Protein AF-A0A8T6MGB1-F1 (afdb_monomer)

pLDDT: mean 93.12, std 9.55, range [45.84, 98.88]

Secondary structure (DSSP, 8-state):
--GGG--TTTS-TTT-SEEEEEEE-----SS-S-GGGHHHHHHHHGGGS-SSBTTTTB-GGGG-EEEPPPEE-TT--S-HHHHHHHHHHHHHHHHTT-SEEEEE-SSGGGHHHHHHHHTTT-SS-EEEEE-SB----S-BTTBTTSGGGHHHHHTTTS-EEEEEE-B--HHHHHHTTSSGGGGEEEEEHHHHHH-HHHHHHHHTTS-SEEEEEEEGGGB-TTT---SSS--SS-B-HHHHHHHHHHHHHHSEEEEEEEE-----SSSSTTHHHHHHHHHHHHHHHHHHT-

Nearest PDB structures (foldseek):
  8ryi-assembly1_D  TM=8.813E-01  e=2.428E-18  Aminobacter niigataensis
  9fek-assembly1_D  TM=8.372E-01  e=5.703E-18  Candidatus Nitrospira inopinata
  1gq6-assembly1_C-2  TM=8.369E-01  e=9.274E-17  Streptomyces clavuligerus
  4dz4-assembly1_F  TM=8.127E-01  e=2.441E-16  Burkholderia thailandensis E264
  8d27-assembly1_B  TM=7.349E-01  e=1.743E-14  Fusobacterium nucleatum subsp. nucleatum ATCC 25586

Radius of gyration: 17.52 Å; Cα contacts (8 Å, |Δi|>4): 602; chains: 1; bounding box: 52×42×42 Å

Structure (mmCIF, N/CA/C/O backbone):
data_AF-A0A8T6MGB1-F1
#
_entry.id   AF-A0A8T6MGB1-F1
#
loop_
_atom_site.group_PDB
_atom_site.id
_atom_site.type_symbol
_atom_site.label_atom_id
_atom_site.label_alt_id
_atom_site.label_comp_id
_atom_site.label_asym_id
_atom_site.label_entity_id
_atom_site.label_seq_id
_atom_site.pdbx_PDB_ins_code
_atom_site.Cartn_x
_atom_site.Cartn_y
_atom_site.Cartn_z
_atom_site.occupancy
_atom_site.B_iso_or_equiv
_atom_site.auth_seq_id
_atom_site.auth_comp_id
_atom_site.auth_asym_id
_atom_site.auth_atom_id
_atom_site.pdbx_PDB_model_num
ATOM 1 N N . MET A 1 1 ? -18.064 8.334 -9.987 1.00 89.06 1 MET A N 1
ATOM 2 C CA . MET A 1 1 ? -18.058 6.878 -9.744 1.00 89.06 1 MET A CA 1
ATOM 3 C C . MET A 1 1 ? -17.989 6.666 -8.244 1.00 89.06 1 MET A C 1
ATOM 5 O O . MET A 1 1 ? -17.260 7.407 -7.602 1.00 89.06 1 MET A O 1
ATOM 9 N N . GLN A 1 2 ? -18.757 5.727 -7.697 1.00 96.88 2 GLN A N 1
ATOM 10 C CA . GLN A 1 2 ? -18.784 5.419 -6.264 1.00 96.88 2 GLN A CA 1
ATOM 11 C C . GLN A 1 2 ? -18.399 3.956 -6.069 1.00 96.88 2 GLN A C 1
ATOM 13 O O . GLN A 1 2 ? -19.068 3.102 -6.633 1.00 96.88 2 GLN A O 1
ATOM 18 N N . PHE A 1 3 ? -17.342 3.665 -5.311 1.00 98.06 3 PHE A N 1
ATOM 19 C CA . PHE A 1 3 ? -16.929 2.300 -4.970 1.00 98.06 3 PHE A CA 1
ATOM 20 C C . PHE A 1 3 ? -18.119 1.511 -4.390 1.00 98.06 3 PHE A C 1
ATOM 22 O O . PHE A 1 3 ? -18.865 2.061 -3.574 1.00 98.06 3 PHE A O 1
ATOM 29 N N . LEU A 1 4 ? -18.313 0.270 -4.858 1.00 97.75 4 LEU A N 1
ATOM 30 C CA . LEU A 1 4 ? -19.468 -0.618 -4.610 1.00 97.75 4 LEU A CA 1
ATOM 31 C C . LEU A 1 4 ? -20.835 -0.113 -5.120 1.00 97.75 4 LEU A C 1
ATOM 33 O O . LEU A 1 4 ? -21.865 -0.690 -4.782 1.00 97.75 4 LEU A O 1
ATOM 37 N N . ASN A 1 5 ? -20.868 0.971 -5.906 1.00 96.75 5 ASN A N 1
ATOM 38 C CA . ASN A 1 5 ? -22.100 1.608 -6.392 1.00 96.75 5 ASN A CA 1
ATOM 39 C C . ASN A 1 5 ? -23.145 1.853 -5.277 1.00 96.75 5 ASN A C 1
ATOM 41 O O . ASN A 1 5 ? -24.345 1.673 -5.471 1.00 96.75 5 ASN A O 1
ATOM 45 N N . LEU A 1 6 ? -22.667 2.229 -4.086 1.00 96.69 6 LEU A N 1
ATOM 46 C CA . LEU A 1 6 ? -23.498 2.356 -2.890 1.00 96.69 6 LEU A CA 1
ATOM 47 C C . LEU A 1 6 ? -24.564 3.448 -3.021 1.00 96.69 6 LEU A C 1
ATOM 49 O O . LEU A 1 6 ? -24.350 4.498 -3.636 1.00 96.69 6 LEU A O 1
ATOM 53 N N . LEU A 1 7 ? -25.685 3.228 -2.334 1.00 96.50 7 LEU A N 1
ATOM 54 C CA . LEU A 1 7 ? -26.699 4.251 -2.110 1.00 96.50 7 LEU A CA 1
ATOM 55 C C . LEU A 1 7 ? -26.126 5.427 -1.307 1.00 96.50 7 LEU A C 1
ATOM 57 O O . LEU A 1 7 ? -25.239 5.269 -0.466 1.00 96.50 7 LEU A O 1
ATOM 61 N N . LYS A 1 8 ? -26.702 6.619 -1.517 1.00 95.00 8 LYS A N 1
ATOM 62 C CA . LYS A 1 8 ? -26.249 7.872 -0.885 1.00 95.00 8 LYS A CA 1
ATOM 63 C C . LYS A 1 8 ? -26.180 7.811 0.639 1.00 95.00 8 LYS A C 1
ATOM 65 O O . LYS A 1 8 ? -25.378 8.533 1.222 1.00 95.00 8 LYS A O 1
ATOM 70 N N . GLU A 1 9 ? -27.010 7.000 1.286 1.00 95.75 9 GLU 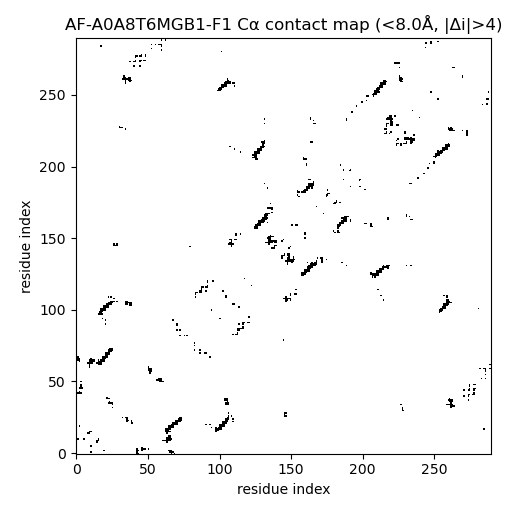A N 1
ATOM 71 C CA . GLU A 1 9 ? -27.000 6.857 2.744 1.00 95.75 9 GLU A CA 1
ATOM 72 C C . GLU A 1 9 ? -25.703 6.223 3.276 1.00 95.75 9 GLU A C 1
ATOM 74 O O . GLU A 1 9 ? -25.231 6.633 4.335 1.00 95.75 9 GLU A O 1
ATOM 79 N N . TYR A 1 10 ? -25.080 5.330 2.494 1.00 97.00 10 TYR A N 1
ATOM 80 C CA . TYR A 1 10 ? -23.811 4.655 2.799 1.00 97.00 10 TYR A CA 1
ATOM 81 C C . TYR A 1 10 ? -22.602 5.293 2.101 1.00 97.00 10 TYR A C 1
ATOM 83 O O . TYR A 1 10 ? -21.467 4.876 2.313 1.00 97.00 10 TYR A O 1
ATOM 91 N N . SER A 1 11 ? -22.824 6.301 1.257 1.00 97.00 11 SER A N 1
ATOM 92 C CA . SER A 1 11 ? -21.766 6.989 0.512 1.00 97.00 11 SER A CA 1
ATOM 93 C C . SER A 1 11 ? -21.771 8.502 0.720 1.00 97.00 11 SER A C 1
ATOM 95 O O . SER A 1 11 ? -21.262 9.253 -0.113 1.00 97.00 11 SER A O 1
ATOM 97 N N . ASN A 1 12 ? -22.404 8.988 1.788 1.00 96.00 12 ASN A N 1
ATOM 98 C CA . ASN A 1 12 ? -22.389 10.403 2.133 1.00 96.00 12 ASN A CA 1
ATOM 99 C C . ASN A 1 12 ? -21.057 10.758 2.807 1.00 96.00 12 ASN A C 1
ATOM 101 O O . ASN A 1 12 ? -20.618 10.050 3.713 1.00 96.00 12 ASN A O 1
ATOM 105 N N . LYS A 1 13 ? -20.441 11.870 2.391 1.00 95.81 13 LYS A N 1
ATOM 106 C CA . LYS A 1 13 ? -19.135 12.316 2.891 1.00 95.81 13 LYS A CA 1
ATOM 107 C C . LYS A 1 13 ? -19.095 12.436 4.418 1.00 95.81 13 LYS A C 1
ATOM 109 O O . LYS A 1 13 ? -18.167 11.931 5.031 1.00 95.81 13 LYS A O 1
ATOM 114 N N . ASP A 1 14 ? -20.117 13.046 5.010 1.00 94.31 14 ASP A N 1
ATOM 115 C CA . ASP A 1 14 ? -20.148 13.387 6.436 1.00 94.31 14 ASP A CA 1
ATOM 116 C C . ASP A 1 14 ? -20.487 12.179 7.322 1.00 94.31 14 ASP A C 1
ATOM 118 O O . ASP A 1 14 ? -20.226 12.190 8.522 1.00 94.31 14 ASP A O 1
ATOM 122 N N . LYS A 1 15 ? -21.062 11.122 6.733 1.00 94.69 15 LYS A N 1
ATOM 123 C CA . LYS A 1 15 ? -21.401 9.868 7.426 1.00 94.69 15 LYS A CA 1
ATOM 124 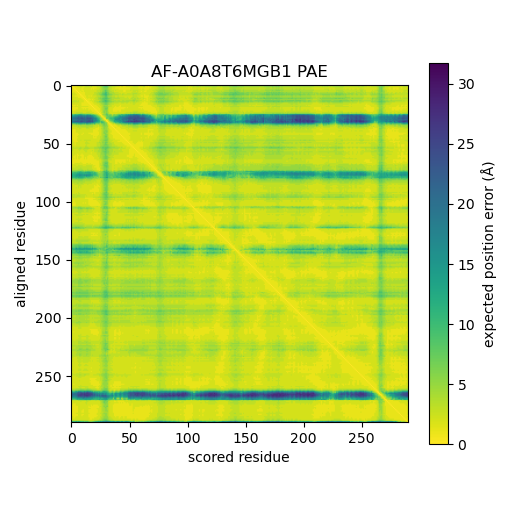C C . LYS A 1 15 ? -20.381 8.749 7.204 1.00 94.69 15 LYS A C 1
ATOM 126 O O . LYS A 1 15 ? -20.455 7.726 7.877 1.00 94.69 15 LYS A O 1
ATOM 131 N N . SER A 1 16 ? -19.457 8.915 6.260 1.00 97.88 16 SER A N 1
ATOM 132 C CA . SER A 1 16 ? -18.516 7.864 5.873 1.00 97.88 16 SER A CA 1
ATOM 133 C C . SER A 1 16 ? -17.260 7.894 6.733 1.00 97.88 16 SER A C 1
ATOM 135 O O . SER A 1 16 ? -16.582 8.912 6.828 1.00 97.88 16 SER A O 1
ATOM 137 N N . SER A 1 17 ? -16.903 6.751 7.316 1.00 98.06 17 SER A N 1
ATOM 138 C CA . SER A 1 17 ? -15.620 6.591 8.012 1.00 98.06 17 SER A CA 1
ATOM 139 C C . SER A 1 17 ? -14.464 6.342 7.041 1.00 98.06 17 SER A C 1
ATOM 141 O O . SER A 1 17 ? -13.309 6.612 7.378 1.00 98.06 17 SER A O 1
ATOM 143 N N . ILE A 1 18 ? -14.768 5.825 5.848 1.00 98.56 18 ILE A N 1
ATOM 144 C CA . ILE A 1 18 ? -13.798 5.431 4.826 1.00 98.56 18 ILE A CA 1
ATOM 145 C C . ILE A 1 18 ? -13.869 6.402 3.653 1.00 98.56 18 ILE A C 1
ATOM 147 O O . ILE A 1 18 ? -14.962 6.792 3.229 1.00 98.56 18 ILE A O 1
ATOM 151 N N . CYS A 1 19 ? -12.714 6.733 3.076 1.00 98.44 19 CYS A N 1
ATOM 152 C CA . CYS A 1 19 ? -12.678 7.338 1.751 1.00 98.44 19 CYS A CA 1
ATOM 153 C C . CYS A 1 19 ? -11.813 6.553 0.772 1.00 98.44 19 CYS A C 1
ATOM 155 O O . CYS A 1 19 ? -10.763 6.029 1.133 1.00 98.44 19 CYS A O 1
ATOM 157 N N . ILE A 1 20 ? -12.271 6.508 -0.479 1.00 98.75 20 ILE A N 1
ATOM 158 C CA . ILE A 1 20 ? -11.494 6.051 -1.630 1.00 98.75 20 ILE A CA 1
ATOM 159 C C . ILE A 1 20 ? -11.093 7.285 -2.432 1.00 98.75 20 ILE A C 1
ATOM 161 O O . ILE A 1 20 ? -11.956 8.061 -2.861 1.00 98.75 20 ILE A O 1
ATOM 165 N N . LEU A 1 21 ? -9.792 7.475 -2.629 1.00 98.56 21 LEU A N 1
ATOM 166 C CA . LEU A 1 21 ? -9.237 8.623 -3.338 1.00 98.56 21 LEU A CA 1
ATOM 167 C C . LEU A 1 21 ? -8.424 8.168 -4.557 1.00 98.56 21 LEU A C 1
ATOM 169 O O . LEU A 1 21 ? -7.306 7.683 -4.393 1.00 98.56 21 LEU A O 1
ATOM 173 N N . PRO A 1 22 ? -8.949 8.336 -5.781 1.00 98.12 22 PRO A N 1
ATOM 174 C CA . PRO A 1 22 ? -8.173 8.110 -6.995 1.00 98.12 22 PRO A CA 1
ATOM 175 C C . PRO A 1 22 ? -7.133 9.217 -7.179 1.00 98.12 22 PRO A C 1
ATOM 177 O O . PRO A 1 22 ? -7.486 10.401 -7.185 1.00 98.12 22 PRO A O 1
ATOM 180 N N . LEU A 1 23 ? -5.873 8.839 -7.374 1.00 96.25 23 LEU A N 1
ATOM 181 C CA . LEU A 1 23 ? -4.766 9.747 -7.657 1.00 96.25 23 LEU A CA 1
ATOM 182 C C . LEU A 1 23 ? -4.146 9.393 -9.009 1.00 96.25 23 LEU A C 1
ATOM 184 O O . LEU A 1 23 ? -3.532 8.340 -9.177 1.00 96.25 23 LEU A O 1
ATOM 188 N N . LEU A 1 24 ? -4.316 10.296 -9.975 1.00 93.31 24 LEU A N 1
ATOM 189 C CA . LEU A 1 24 ? -3.814 10.131 -11.333 1.00 93.31 24 LEU A CA 1
ATOM 190 C C . LEU A 1 24 ? -2.543 10.949 -11.514 1.00 93.31 24 LEU A C 1
ATOM 192 O O . LEU A 1 24 ? -2.578 12.181 -11.491 1.00 93.31 24 LEU A O 1
ATOM 196 N N . TYR A 1 25 ? -1.440 10.259 -11.746 1.00 88.06 25 TYR A N 1
ATOM 197 C CA . TYR A 1 25 ? -0.143 10.844 -12.033 1.00 88.06 25 TYR A CA 1
ATOM 198 C C . TYR A 1 25 ? 0.542 10.013 -13.116 1.00 88.06 25 TYR A C 1
ATOM 200 O O . TYR A 1 25 ? 0.348 8.803 -13.193 1.00 88.06 25 TYR A O 1
ATOM 208 N N . ASN A 1 26 ? 1.285 10.679 -13.992 1.00 76.81 26 ASN A N 1
ATOM 209 C CA . ASN A 1 26 ? 2.078 10.006 -15.009 1.00 76.81 26 ASN A CA 1
ATOM 210 C C . ASN A 1 26 ? 3.539 10.309 -14.698 1.00 76.81 26 ASN A C 1
ATOM 212 O O . ASN A 1 26 ? 4.085 11.296 -15.196 1.00 76.81 26 ASN A O 1
ATOM 216 N N . GLY A 1 27 ? 4.133 9.523 -13.801 1.00 66.38 27 GLY A N 1
ATOM 217 C CA . GLY A 1 27 ? 5.551 9.621 -13.505 1.00 66.38 27 GLY A CA 1
ATOM 218 C C . GLY A 1 27 ? 6.407 9.253 -14.713 1.00 66.38 27 GLY A C 1
ATOM 219 O O . GLY A 1 27 ? 5.923 8.784 -15.746 1.00 66.38 27 GLY A O 1
ATOM 220 N N . LYS A 1 28 ? 7.719 9.456 -14.584 1.00 62.25 28 LYS A N 1
ATOM 221 C CA . LYS A 1 28 ? 8.695 9.000 -15.581 1.00 62.25 28 LYS A CA 1
ATOM 222 C C . LYS A 1 28 ? 8.902 7.490 -15.438 1.00 62.25 28 LYS A C 1
ATOM 224 O O . LYS A 1 28 ? 9.915 7.043 -14.915 1.00 62.25 28 LYS A O 1
ATOM 229 N N . VAL A 1 29 ? 7.911 6.702 -15.836 1.00 57.91 29 VAL A N 1
ATOM 230 C CA . VAL A 1 29 ? 8.010 5.239 -15.881 1.00 57.91 29 VAL A CA 1
ATOM 231 C C . VAL A 1 29 ? 8.909 4.815 -17.045 1.00 57.91 29 VAL A C 1
ATOM 233 O O . VAL A 1 29 ? 8.779 5.313 -18.161 1.00 57.91 29 VAL A O 1
ATOM 236 N N . THR A 1 30 ? 9.853 3.910 -16.776 1.00 48.94 30 THR A N 1
ATOM 237 C CA . THR A 1 30 ? 10.824 3.440 -17.782 1.00 48.94 30 THR A CA 1
ATOM 238 C C . THR A 1 30 ? 10.204 2.440 -18.765 1.00 48.94 30 THR A C 1
ATOM 240 O O . THR A 1 30 ? 10.622 2.369 -19.920 1.00 48.94 30 THR A O 1
ATOM 243 N N . VAL A 1 31 ? 9.184 1.683 -18.336 1.00 45.84 31 VAL A N 1
ATOM 244 C CA . VAL A 1 31 ? 8.507 0.664 -19.149 1.00 45.84 31 VAL A CA 1
ATOM 245 C C . VAL A 1 31 ? 6.993 0.800 -19.008 1.00 45.84 31 VAL A C 1
ATOM 247 O O . VAL A 1 31 ? 6.443 0.578 -17.940 1.00 45.84 31 VAL A O 1
ATOM 250 N N . GLY A 1 32 ? 6.311 1.091 -20.117 1.00 54.00 32 GLY A N 1
ATOM 251 C CA . GLY A 1 32 ? 4.848 1.105 -20.200 1.00 54.00 32 GLY A CA 1
ATOM 252 C C . GLY A 1 32 ? 4.186 2.403 -19.729 1.00 54.00 32 GLY A C 1
ATOM 253 O O . GLY A 1 32 ? 4.619 3.041 -18.786 1.00 54.00 32 GLY A O 1
ATOM 254 N N . GLU A 1 33 ? 3.089 2.773 -20.390 1.00 63.53 33 GLU A N 1
ATOM 255 C CA . GLU A 1 33 ? 2.162 3.817 -19.943 1.00 63.53 33 GLU A CA 1
ATOM 256 C C . GLU A 1 33 ? 0.842 3.157 -19.524 1.00 63.53 33 GLU A C 1
ATOM 258 O O . GLU A 1 33 ? 0.417 2.179 -20.147 1.00 63.53 33 GLU A O 1
ATOM 263 N N . GLY A 1 34 ? 0.149 3.708 -18.521 1.00 78.94 34 GLY A N 1
ATOM 264 C CA . GLY A 1 34 ? -1.234 3.302 -18.233 1.00 78.94 34 GLY A CA 1
ATOM 265 C C . GLY A 1 34 ? -1.614 3.099 -16.772 1.00 78.94 34 GLY A C 1
ATOM 266 O O . GLY A 1 34 ? -2.808 2.954 -16.522 1.00 78.94 34 GLY A O 1
ATOM 267 N N . ALA A 1 35 ? -0.677 3.158 -15.818 1.00 82.88 35 ALA A N 1
ATOM 268 C CA . ALA A 1 35 ? -0.984 2.993 -14.390 1.00 82.88 35 ALA A CA 1
ATOM 269 C C . ALA A 1 35 ? -2.066 3.977 -13.896 1.00 82.88 35 ALA A C 1
ATOM 271 O O . ALA A 1 35 ? -2.962 3.618 -13.138 1.00 82.88 35 ALA A O 1
ATOM 272 N N . TYR A 1 36 ? -2.101 5.193 -14.450 1.00 86.00 36 TYR A N 1
ATOM 273 C CA . TYR A 1 36 ? -3.154 6.176 -14.169 1.00 86.00 36 TYR A CA 1
ATOM 274 C C . TYR A 1 36 ? -4.577 5.749 -14.571 1.00 86.00 36 TYR A C 1
ATOM 276 O O . TYR A 1 36 ? -5.553 6.397 -14.193 1.00 86.00 36 TYR A O 1
ATOM 284 N N . LYS A 1 37 ? -4.741 4.691 -15.367 1.00 90.44 37 LYS A N 1
ATOM 285 C CA . LYS A 1 37 ? -6.057 4.125 -15.703 1.00 90.44 37 LYS A CA 1
ATOM 286 C C . LYS A 1 37 ? -6.544 3.155 -14.626 1.00 90.44 37 LYS A C 1
ATOM 288 O O . LYS A 1 37 ? -7.753 2.959 -14.501 1.00 90.44 37 LYS A O 1
ATOM 293 N N . GLY A 1 38 ? -5.630 2.590 -13.835 1.00 92.88 38 GLY A N 1
ATOM 294 C CA . GLY A 1 38 ? -5.912 1.597 -12.803 1.00 92.88 38 GLY A CA 1
ATOM 295 C C . GLY A 1 38 ? -6.991 2.020 -11.802 1.00 92.88 38 GLY A C 1
ATOM 296 O O . GLY A 1 38 ? -7.971 1.284 -11.651 1.00 92.88 38 GLY A O 1
ATOM 297 N N . PRO A 1 39 ? -6.912 3.220 -11.188 1.00 95.44 39 PRO A N 1
ATOM 298 C CA . PRO A 1 39 ? -7.890 3.665 -10.193 1.00 95.44 39 PRO A CA 1
ATOM 299 C C . PRO A 1 39 ? -9.340 3.616 -10.682 1.00 95.44 39 PRO A C 1
ATOM 301 O O . PRO A 1 39 ? -10.241 3.173 -9.964 1.00 95.44 39 PRO A O 1
ATOM 304 N N . LYS A 1 40 ? -9.571 4.032 -11.932 1.00 94.38 40 LYS A N 1
ATOM 305 C CA . LYS A 1 40 ? -10.900 4.011 -12.544 1.00 94.38 40 LYS A CA 1
ATOM 306 C C . LYS A 1 40 ? -11.408 2.579 -12.702 1.00 94.38 40 LYS A C 1
ATOM 308 O O . LYS A 1 40 ? -12.545 2.299 -12.327 1.00 94.38 40 LYS A O 1
ATOM 313 N N . GLU A 1 41 ? -10.588 1.679 -13.233 1.00 94.19 41 GLU A N 1
ATOM 314 C CA . GLU A 1 41 ? -11.008 0.300 -13.500 1.00 94.19 41 GLU A CA 1
ATOM 315 C C . GLU A 1 41 ? -11.240 -0.501 -12.211 1.00 94.19 41 GLU A C 1
ATOM 317 O O . GLU A 1 41 ? -12.202 -1.270 -12.140 1.00 94.19 41 GLU A O 1
ATOM 322 N N . ILE A 1 42 ? -10.451 -0.259 -11.158 1.00 96.94 42 ILE A N 1
ATOM 323 C CA . ILE A 1 42 ? -10.677 -0.836 -9.822 1.00 96.94 42 ILE A CA 1
ATOM 324 C C . ILE A 1 42 ? -12.038 -0.388 -9.274 1.00 96.94 42 ILE A C 1
ATOM 326 O O . ILE A 1 42 ? -12.853 -1.217 -8.869 1.00 96.94 42 ILE A O 1
ATOM 330 N N . ILE A 1 43 ? -12.338 0.916 -9.309 1.00 97.62 43 ILE A N 1
ATOM 331 C CA . ILE A 1 43 ? -13.631 1.419 -8.822 1.00 97.62 43 ILE A CA 1
ATOM 332 C C . ILE A 1 43 ? -14.779 0.874 -9.666 1.00 97.62 43 ILE A C 1
ATOM 334 O O . ILE A 1 43 ? -15.797 0.486 -9.105 1.00 97.62 43 ILE A O 1
ATOM 338 N N . LYS A 1 44 ? -14.645 0.822 -10.991 1.00 95.75 44 LYS A N 1
ATOM 339 C CA . LYS A 1 44 ? -15.692 0.274 -11.861 1.00 95.75 44 LYS A CA 1
ATOM 340 C C . LYS A 1 44 ? -15.965 -1.199 -11.549 1.00 95.75 44 LYS A C 1
ATOM 342 O O . LYS A 1 44 ? -17.118 -1.586 -11.422 1.00 95.75 44 LYS A O 1
ATOM 347 N N . SER A 1 45 ? -14.915 -1.997 -11.371 1.00 95.69 45 SER A N 1
ATOM 348 C CA . SER A 1 45 ? -15.040 -3.435 -11.089 1.00 95.69 45 SER A CA 1
ATOM 349 C C . SER A 1 45 ? -15.619 -3.717 -9.708 1.00 95.69 45 SER A C 1
ATOM 351 O O . SER A 1 45 ? -16.215 -4.767 -9.496 1.00 95.69 45 SER A O 1
ATOM 353 N N . SER A 1 46 ? -15.500 -2.765 -8.775 1.00 97.75 46 SER A N 1
ATOM 354 C CA . SER A 1 46 ? -16.129 -2.885 -7.460 1.00 97.75 46 SER A CA 1
ATOM 355 C C . SER A 1 46 ? -17.658 -2.972 -7.515 1.00 97.75 46 SER A C 1
ATOM 357 O O . SER A 1 46 ? -18.261 -3.374 -6.531 1.00 97.75 46 SER A O 1
ATOM 359 N N . TYR A 1 47 ? -18.301 -2.610 -8.630 1.00 96.88 47 TYR A N 1
ATOM 360 C CA . TYR A 1 47 ? -19.769 -2.607 -8.734 1.00 96.88 47 TYR A CA 1
ATOM 361 C C . TYR A 1 47 ? -20.342 -4.023 -8.755 1.00 96.88 47 TYR A C 1
ATOM 363 O O . TYR A 1 47 ? -21.493 -4.215 -8.388 1.00 96.88 47 TYR A O 1
ATOM 371 N N . GLU A 1 48 ? -19.513 -4.994 -9.132 1.00 95.69 48 GLU A N 1
ATOM 372 C CA . GLU A 1 48 ? -19.867 -6.408 -9.225 1.00 95.69 48 GLU A CA 1
ATOM 373 C C . GLU A 1 48 ? -19.580 -7.172 -7.919 1.00 95.69 48 GLU A C 1
ATOM 375 O O . GLU A 1 48 ? -19.720 -8.391 -7.864 1.00 95.69 48 GLU A O 1
ATOM 380 N N . LEU A 1 49 ? -19.101 -6.490 -6.871 1.00 97.31 49 LEU A N 1
ATOM 381 C CA . LEU A 1 49 ? -18.778 -7.132 -5.600 1.00 97.31 49 LEU A CA 1
ATOM 382 C C . LEU A 1 49 ? -20.015 -7.289 -4.722 1.00 97.31 49 LEU A C 1
ATOM 384 O O . LEU A 1 49 ? -20.744 -6.333 -4.470 1.00 97.31 49 LEU A O 1
ATOM 388 N N . GLU A 1 50 ? -20.132 -8.468 -4.120 1.00 97.69 50 GLU A N 1
ATOM 389 C CA . GLU A 1 50 ? -21.034 -8.684 -2.994 1.00 97.69 50 GLU A CA 1
ATOM 390 C C . GLU A 1 50 ? -20.642 -7.827 -1.786 1.00 97.69 50 GLU A C 1
ATOM 392 O O . GLU A 1 50 ? -19.462 -7.713 -1.422 1.00 97.69 50 GLU A O 1
ATOM 397 N N . TYR A 1 51 ? -21.655 -7.278 -1.119 1.00 97.25 51 TYR A N 1
ATOM 398 C CA . TYR A 1 51 ? -21.489 -6.434 0.062 1.00 97.25 51 TYR A CA 1
ATOM 399 C C . TYR A 1 51 ? -21.079 -7.220 1.314 1.00 97.25 51 TYR A C 1
ATOM 401 O O . TYR A 1 51 ? -20.434 -6.669 2.207 1.00 97.25 51 TYR A O 1
ATOM 409 N N . PHE A 1 52 ? -21.395 -8.509 1.384 1.00 97.94 52 PHE A N 1
ATOM 410 C CA . PHE A 1 52 ? -21.028 -9.359 2.511 1.00 97.94 52 PHE A CA 1
ATOM 411 C C . PHE A 1 52 ? -19.617 -9.946 2.342 1.00 97.94 52 PHE A C 1
ATOM 413 O O . PHE A 1 52 ? -19.291 -10.559 1.321 1.00 97.94 52 PHE A O 1
ATOM 420 N N . ASP A 1 53 ? -18.765 -9.798 3.359 1.00 97.50 53 ASP A N 1
ATOM 421 C CA . ASP A 1 53 ? -17.488 -10.509 3.437 1.00 97.50 53 ASP A CA 1
ATOM 422 C C . ASP A 1 53 ? -17.680 -11.858 4.140 1.00 97.50 53 ASP A C 1
ATOM 424 O O . ASP A 1 53 ? -17.886 -11.925 5.350 1.00 97.50 53 ASP A O 1
ATOM 428 N N . CYS A 1 54 ? -17.591 -12.952 3.381 1.00 95.50 54 CYS A N 1
ATOM 429 C CA . CYS A 1 54 ? -17.873 -14.297 3.882 1.00 95.50 54 CYS A CA 1
ATOM 430 C C . CYS A 1 54 ? -16.847 -14.829 4.896 1.00 95.50 54 CYS A C 1
ATOM 432 O O . CYS A 1 54 ? -17.228 -15.575 5.799 1.00 95.50 54 CYS A O 1
ATOM 434 N N . ASP A 1 55 ? -15.571 -14.441 4.794 1.00 93.88 55 ASP A N 1
ATOM 435 C CA . ASP A 1 55 ? -14.542 -14.943 5.716 1.00 93.88 55 ASP A CA 1
ATOM 436 C C . ASP A 1 55 ? -14.662 -14.296 7.099 1.00 93.88 55 ASP A C 1
ATOM 438 O O . ASP A 1 55 ? -14.348 -14.918 8.115 1.00 93.88 55 ASP A O 1
ATOM 442 N N . LEU A 1 56 ? -15.070 -13.025 7.136 1.00 96.44 56 LEU A N 1
ATOM 443 C CA . LEU A 1 56 ? -15.175 -12.230 8.360 1.00 96.44 56 LEU A CA 1
ATOM 444 C C . LEU A 1 56 ? -16.603 -12.149 8.890 1.00 96.44 56 LEU A C 1
ATOM 446 O O . LEU A 1 56 ? -16.785 -11.809 10.055 1.00 96.44 56 LEU A O 1
ATOM 450 N N . LYS A 1 57 ? -17.586 -12.527 8.068 1.00 97.31 57 LYS A N 1
ATOM 451 C CA . LYS A 1 57 ? -19.021 -12.468 8.357 1.00 97.31 57 LYS A CA 1
ATOM 452 C C . LYS A 1 57 ? -19.480 -11.057 8.721 1.00 97.31 57 LYS A C 1
ATOM 454 O O . LYS A 1 57 ? -20.238 -10.870 9.669 1.00 97.31 57 LYS A O 1
ATOM 459 N N . THR A 1 58 ? -19.003 -10.072 7.967 1.00 96.88 58 THR A N 1
ATOM 460 C CA . THR A 1 58 ? -19.315 -8.655 8.171 1.00 96.88 58 THR A CA 1
ATOM 461 C C . THR A 1 58 ? -19.785 -7.997 6.881 1.00 96.88 58 THR A C 1
ATOM 463 O O . THR A 1 58 ? -19.569 -8.503 5.779 1.00 96.88 58 THR A O 1
ATOM 466 N N . GLU A 1 59 ? -20.394 -6.825 7.026 1.00 97.25 59 GLU A N 1
ATOM 467 C CA . GLU A 1 59 ? -20.773 -5.929 5.933 1.00 97.25 59 GLU A CA 1
ATOM 468 C C . GLU A 1 59 ? -19.980 -4.613 6.048 1.00 97.25 59 GLU A C 1
ATOM 470 O O . GLU A 1 59 ? -20.475 -3.623 6.594 1.00 97.25 59 GLU A O 1
ATOM 475 N N . PRO A 1 60 ? -18.713 -4.578 5.587 1.00 96.94 60 PRO A N 1
ATOM 476 C CA . PRO A 1 60 ? -17.830 -3.434 5.812 1.00 96.94 60 PRO A CA 1
ATOM 477 C C . PRO A 1 60 ? -18.374 -2.093 5.300 1.00 96.94 60 PRO A C 1
ATOM 479 O O . PRO A 1 60 ? -18.079 -1.057 5.902 1.00 96.94 60 PRO A O 1
ATOM 482 N N . TYR A 1 61 ? -19.184 -2.100 4.232 1.00 97.44 61 TYR A N 1
ATOM 483 C CA . TYR A 1 61 ? -19.801 -0.895 3.661 1.00 97.44 61 TYR A CA 1
ATOM 484 C C . TYR A 1 61 ? -20.698 -0.126 4.644 1.00 97.44 61 TYR A C 1
ATOM 486 O O . TYR A 1 61 ? -20.873 1.080 4.469 1.00 97.44 61 TYR A O 1
ATOM 494 N N . LEU A 1 62 ? -21.211 -0.771 5.702 1.00 97.75 62 LEU A N 1
ATOM 495 C CA . LEU A 1 62 ? -22.024 -0.118 6.737 1.00 97.75 62 LEU A CA 1
ATOM 496 C C . LEU A 1 62 ? -21.256 0.973 7.502 1.00 97.75 62 LEU A C 1
ATOM 498 O O . LEU A 1 62 ? -21.868 1.871 8.072 1.00 97.75 62 LEU A O 1
ATOM 502 N N . ASN A 1 63 ? -19.918 0.954 7.468 1.00 97.94 63 ASN A N 1
ATOM 503 C CA . ASN A 1 63 ? -19.076 2.026 8.019 1.00 97.94 63 ASN A CA 1
ATOM 504 C C . ASN A 1 63 ? -19.064 3.302 7.153 1.00 97.94 63 ASN A C 1
ATOM 506 O O . ASN A 1 63 ? -18.454 4.305 7.536 1.00 97.94 63 ASN A O 1
ATOM 510 N N . GLY A 1 64 ? -19.720 3.257 5.993 1.00 98.25 64 GLY A N 1
ATOM 511 C CA . GLY A 1 64 ? -19.816 4.323 5.010 1.00 98.25 64 GLY A CA 1
ATOM 512 C C . GLY A 1 64 ? -18.524 4.511 4.213 1.00 98.25 64 GLY A C 1
ATOM 513 O O . GLY A 1 64 ? -17.442 4.694 4.780 1.00 98.25 64 GLY A O 1
ATOM 514 N N . ILE A 1 65 ? -18.641 4.480 2.885 1.00 98.62 65 ILE A N 1
ATOM 515 C CA . ILE A 1 65 ? -17.519 4.605 1.948 1.00 98.62 65 ILE A CA 1
ATOM 516 C C . ILE A 1 65 ? -17.792 5.776 1.009 1.00 98.62 65 ILE A C 1
ATOM 518 O O . ILE A 1 65 ? -18.636 5.689 0.118 1.00 98.62 65 ILE A O 1
ATOM 522 N N . TYR A 1 66 ? -17.030 6.857 1.149 1.00 98.62 66 TYR A N 1
ATOM 523 C CA . TYR A 1 66 ? -17.098 8.000 0.243 1.00 98.62 66 TYR A CA 1
ATOM 524 C C . TYR A 1 66 ? -16.025 7.902 -0.843 1.00 98.62 66 TYR A C 1
ATOM 526 O O . TYR A 1 66 ? -14.834 7.845 -0.542 1.00 98.62 66 TYR A O 1
ATOM 534 N N . THR A 1 67 ? -16.415 7.922 -2.117 1.00 98.62 67 THR A N 1
ATOM 535 C CA . THR A 1 67 ? -15.447 7.958 -3.225 1.00 98.62 67 THR A CA 1
ATOM 536 C C . THR A 1 67 ? -15.297 9.378 -3.748 1.00 98.62 67 THR A C 1
ATOM 538 O O . THR A 1 67 ? -16.256 9.982 -4.234 1.00 98.62 67 THR A O 1
ATOM 541 N N . PHE A 1 68 ? -14.086 9.919 -3.669 1.00 98.19 68 PHE A N 1
ATOM 542 C CA . PHE A 1 68 ? -13.778 11.225 -4.238 1.00 98.19 68 PHE A CA 1
ATOM 543 C C . PHE A 1 68 ? -13.730 11.179 -5.771 1.00 98.19 68 PHE A C 1
ATOM 545 O O . PHE A 1 68 ? -13.472 10.140 -6.380 1.00 98.19 68 PHE A O 1
ATOM 552 N N . LYS A 1 69 ? -13.926 12.345 -6.400 1.00 96.44 69 LYS A N 1
ATOM 553 C CA . LYS A 1 69 ? -13.449 12.555 -7.775 1.00 96.44 69 LYS A CA 1
ATOM 554 C C . LYS A 1 69 ? -11.929 12.426 -7.803 1.00 96.44 69 LYS A C 1
ATOM 556 O O . LYS A 1 69 ? -11.280 12.750 -6.807 1.00 96.44 69 LYS A O 1
ATOM 561 N N . GLU A 1 70 ? -11.377 11.991 -8.931 1.00 95.12 70 GLU A N 1
ATOM 562 C CA . GLU A 1 70 ? -9.935 11.851 -9.049 1.00 95.12 70 GLU A CA 1
ATOM 563 C C . GLU A 1 70 ? -9.185 13.170 -8.818 1.00 95.12 70 GLU A C 1
ATOM 565 O O . GLU A 1 70 ? -9.600 14.245 -9.261 1.00 95.12 70 GLU A O 1
ATOM 570 N N . ILE A 1 71 ? -8.044 13.070 -8.143 1.00 94.19 71 ILE A N 1
ATOM 571 C CA . ILE A 1 71 ? -7.019 14.108 -8.155 1.00 94.19 71 ILE A CA 1
ATOM 572 C C . ILE A 1 71 ? -6.162 13.856 -9.396 1.00 94.19 71 ILE A C 1
ATOM 574 O O . ILE A 1 71 ? -5.611 12.769 -9.551 1.00 94.19 71 ILE A O 1
ATOM 578 N N . ASN A 1 72 ? -6.066 14.841 -10.290 1.00 92.56 72 ASN A N 1
ATOM 579 C CA . ASN A 1 72 ? -5.461 14.654 -11.607 1.00 92.56 72 ASN A CA 1
ATOM 580 C C . ASN A 1 72 ? -4.239 15.555 -11.813 1.00 92.56 72 ASN A C 1
ATOM 582 O O . ASN A 1 72 ? -4.369 16.773 -11.925 1.00 92.56 72 ASN A O 1
ATOM 586 N N . PHE A 1 73 ? -3.072 14.926 -11.927 1.00 90.19 73 PHE A N 1
ATOM 587 C CA . PHE A 1 73 ? -1.777 15.550 -12.196 1.00 90.19 73 PHE A CA 1
ATOM 588 C C . PHE A 1 73 ? -1.145 15.075 -13.518 1.00 90.19 73 PHE A C 1
ATOM 590 O O . PHE A 1 73 ? 0.032 15.316 -13.759 1.00 90.19 73 PHE A O 1
ATOM 597 N N . LEU A 1 74 ? -1.912 14.452 -14.422 1.00 85.25 74 LEU A N 1
ATOM 598 C CA . LEU A 1 74 ? -1.386 13.842 -15.659 1.00 85.25 74 LEU A CA 1
ATOM 599 C C . LEU A 1 74 ? -0.723 14.825 -16.628 1.00 85.25 74 LEU A C 1
ATOM 601 O O . LEU A 1 74 ? 0.129 14.437 -17.420 1.00 85.25 74 LEU A O 1
ATOM 605 N N . LYS A 1 75 ? -1.150 16.091 -16.610 1.00 79.44 75 LYS A N 1
ATOM 606 C CA . LYS A 1 75 ? -0.613 17.144 -17.485 1.00 79.44 75 LYS A CA 1
ATOM 607 C C . LYS A 1 75 ? 0.462 17.992 -16.807 1.00 79.44 75 LYS A C 1
ATOM 609 O O . LYS A 1 75 ? 0.932 18.948 -17.424 1.00 79.44 75 LYS A O 1
ATOM 614 N N . ASN A 1 76 ? 0.804 17.700 -15.553 1.00 73.00 76 ASN A N 1
ATOM 615 C CA . ASN A 1 76 ? 1.765 18.507 -14.822 1.00 73.00 76 ASN A CA 1
ATOM 616 C C . ASN A 1 76 ? 3.181 18.214 -15.350 1.00 73.00 76 ASN A C 1
ATOM 618 O O . ASN A 1 76 ? 3.600 17.064 -15.419 1.00 73.00 76 ASN A O 1
ATOM 622 N N . LYS A 1 77 ? 3.874 19.267 -15.792 1.00 70.00 77 LYS A N 1
ATOM 623 C CA . LYS A 1 77 ? 5.243 19.215 -16.333 1.00 70.00 77 LYS A CA 1
ATOM 624 C C . LYS A 1 77 ? 6.256 19.874 -15.398 1.00 70.00 77 LYS A C 1
ATOM 626 O O . LYS A 1 77 ? 7.397 20.099 -15.796 1.00 70.00 77 LYS A O 1
ATOM 631 N N . GLU A 1 78 ? 5.814 20.279 -14.214 1.00 74.12 78 GLU A N 1
ATOM 632 C CA . GLU A 1 78 ? 6.677 20.898 -13.224 1.00 74.12 78 GLU A CA 1
ATOM 633 C C . GLU A 1 78 ? 7.649 19.884 -12.624 1.00 74.12 78 GLU A C 1
ATOM 635 O O . GLU A 1 78 ? 7.527 18.672 -12.806 1.00 74.12 78 GLU A O 1
ATOM 640 N N . ASP A 1 79 ? 8.634 20.407 -11.899 1.00 77.81 79 ASP A N 1
ATOM 641 C CA . ASP A 1 79 ? 9.567 19.584 -11.148 1.00 77.81 79 ASP A CA 1
ATOM 642 C C . ASP A 1 79 ? 8.840 18.712 -10.112 1.00 77.81 79 ASP A C 1
ATOM 644 O O . ASP A 1 79 ? 7.898 19.157 -9.443 1.00 77.81 79 ASP A O 1
ATOM 648 N N . PHE A 1 80 ? 9.309 17.472 -9.955 1.00 74.75 80 PHE A N 1
ATOM 649 C CA . PHE A 1 80 ? 8.669 16.475 -9.105 1.00 74.75 80 PHE A CA 1
ATOM 650 C C . PHE A 1 80 ? 8.482 16.957 -7.667 1.00 74.75 80 PHE A C 1
ATOM 652 O O . PHE A 1 80 ? 7.438 16.687 -7.085 1.00 74.75 80 PHE A O 1
ATOM 659 N N . PHE A 1 81 ? 9.425 17.696 -7.072 1.00 79.81 81 PHE A N 1
ATOM 660 C CA . PHE A 1 81 ? 9.265 18.164 -5.690 1.00 79.81 81 PHE A CA 1
ATOM 661 C C . PHE A 1 81 ? 8.067 19.093 -5.535 1.00 79.81 81 PHE A C 1
ATOM 663 O O . PHE A 1 81 ? 7.342 19.034 -4.535 1.00 79.81 81 PHE A O 1
ATOM 670 N N . LYS A 1 82 ? 7.850 19.954 -6.531 1.00 86.31 82 LYS A N 1
ATOM 671 C CA . LYS A 1 82 ? 6.715 20.868 -6.538 1.00 86.31 82 LYS A CA 1
ATOM 672 C C . LYS A 1 82 ? 5.413 20.089 -6.711 1.00 86.31 82 LYS A C 1
ATOM 674 O O . LYS A 1 82 ? 4.515 20.240 -5.882 1.00 86.31 82 LYS A O 1
ATOM 679 N N . VAL A 1 83 ? 5.365 19.177 -7.684 1.00 88.00 83 VAL A N 1
ATOM 680 C CA . VAL A 1 83 ? 4.202 18.305 -7.919 1.00 88.00 83 VAL A CA 1
ATOM 681 C C . VAL A 1 83 ? 3.900 17.430 -6.701 1.00 88.00 83 VAL A C 1
ATOM 683 O O . VAL A 1 83 ? 2.757 17.335 -6.275 1.00 88.00 83 VAL A O 1
ATOM 686 N N . SER A 1 84 ? 4.917 16.848 -6.075 1.00 89.69 84 SER A N 1
ATOM 687 C CA . SER A 1 84 ? 4.805 16.022 -4.871 1.00 89.69 84 SER A CA 1
ATOM 688 C C . SER A 1 84 ? 4.203 16.808 -3.704 1.00 89.69 84 SER A C 1
ATOM 690 O O . SER A 1 84 ? 3.271 16.343 -3.043 1.00 89.69 84 SER A O 1
ATOM 692 N N . LYS A 1 85 ? 4.636 18.057 -3.493 1.00 92.81 85 LYS A N 1
ATOM 693 C CA . LYS A 1 85 ? 4.038 18.938 -2.480 1.00 92.81 85 LYS A CA 1
ATOM 694 C C . LYS A 1 85 ? 2.574 19.264 -2.790 1.00 92.81 85 LYS A C 1
ATOM 696 O O . LYS A 1 85 ? 1.750 19.298 -1.872 1.00 92.81 85 LYS A O 1
ATOM 701 N N . GLU A 1 86 ? 2.239 19.497 -4.056 1.00 94.31 86 GLU A N 1
ATOM 702 C CA . GLU A 1 86 ? 0.862 19.740 -4.501 1.00 94.31 86 GLU A CA 1
ATOM 703 C C . GLU A 1 86 ? -0.026 18.507 -4.305 1.00 94.31 86 GLU A C 1
ATOM 705 O O . GLU A 1 86 ? -1.094 18.629 -3.699 1.00 94.31 86 GLU A O 1
ATOM 710 N N . ILE A 1 87 ? 0.443 17.322 -4.713 1.00 94.81 87 ILE A N 1
ATOM 711 C CA . ILE A 1 87 ? -0.224 16.036 -4.474 1.00 94.81 87 ILE A CA 1
ATOM 712 C C . ILE A 1 87 ? -0.434 15.845 -2.974 1.00 94.81 87 ILE A C 1
ATOM 714 O O . ILE A 1 87 ? -1.560 15.621 -2.540 1.00 94.81 87 ILE A O 1
ATOM 718 N N . SER A 1 88 ? 0.609 16.007 -2.161 1.00 96.94 88 SER A N 1
ATOM 719 C CA . SER A 1 88 ? 0.534 15.846 -0.708 1.00 96.94 88 SER A CA 1
ATOM 720 C C . SER A 1 88 ? -0.489 16.790 -0.064 1.00 96.94 88 SER A C 1
ATOM 722 O O . SER A 1 88 ? -1.216 16.409 0.854 1.00 96.94 88 SER A O 1
ATOM 724 N N . ASN A 1 89 ? -0.572 18.044 -0.516 1.00 97.75 89 ASN A N 1
ATOM 725 C CA . ASN A 1 89 ? -1.568 18.997 -0.019 1.00 97.75 89 ASN A CA 1
ATOM 726 C C . ASN A 1 89 ? -2.990 18.631 -0.455 1.00 97.75 89 ASN A C 1
ATOM 728 O O . ASN A 1 89 ? -3.915 18.724 0.355 1.00 97.75 89 ASN A O 1
ATOM 732 N N . ALA A 1 90 ? -3.164 18.206 -1.707 1.00 97.44 90 ALA A N 1
ATOM 733 C CA . ALA A 1 90 ? -4.454 17.780 -2.233 1.00 97.44 90 ALA A CA 1
ATOM 734 C C . ALA A 1 90 ? -4.955 16.519 -1.513 1.00 97.44 90 ALA A C 1
ATOM 736 O O . ALA A 1 90 ? -6.074 16.509 -1.007 1.00 97.44 90 ALA A O 1
ATOM 737 N N . VAL A 1 91 ? -4.102 15.501 -1.370 1.00 98.12 91 VAL A N 1
ATOM 738 C CA . VAL A 1 91 ? -4.410 14.274 -0.624 1.00 98.12 91 VAL A CA 1
ATOM 739 C C . VAL A 1 91 ? -4.787 14.620 0.814 1.00 98.12 91 VAL A C 1
ATOM 741 O O . VAL A 1 91 ? -5.887 14.277 1.239 1.00 98.12 91 VAL A O 1
ATOM 744 N N . TYR A 1 92 ? -3.957 15.385 1.531 1.00 98.31 92 TYR A N 1
ATOM 745 C CA . TYR A 1 92 ? -4.228 15.785 2.918 1.00 98.31 92 TYR A CA 1
ATOM 746 C C . TYR A 1 92 ? -5.596 16.461 3.085 1.00 98.31 92 TYR A C 1
ATOM 748 O O . TYR A 1 92 ? -6.369 16.089 3.968 1.00 98.31 92 TYR A O 1
ATOM 756 N N . LYS A 1 93 ? -5.928 17.423 2.213 1.00 97.81 93 LYS A N 1
ATOM 757 C CA . LYS A 1 93 ? -7.208 18.148 2.256 1.00 97.81 93 LYS A CA 1
ATOM 758 C C . LYS A 1 93 ? -8.412 17.215 2.106 1.00 97.81 93 LYS A C 1
ATOM 760 O O . LYS A 1 93 ? -9.471 17.485 2.673 1.00 97.81 93 LYS A O 1
ATOM 765 N N . ASN A 1 94 ? -8.267 16.146 1.330 1.00 97.38 94 ASN A N 1
ATOM 766 C CA . ASN A 1 94 ? -9.334 15.190 1.075 1.00 97.38 94 ASN A CA 1
ATOM 767 C C . ASN A 1 94 ? -9.457 14.152 2.196 1.00 97.38 94 ASN A C 1
ATOM 769 O O . ASN A 1 94 ? -10.576 13.816 2.581 1.00 97.38 94 ASN A O 1
ATOM 773 N N . ILE A 1 95 ? -8.337 13.658 2.727 1.00 96.75 95 ILE A N 1
ATOM 774 C CA . ILE A 1 95 ? -8.339 12.495 3.621 1.00 96.75 95 ILE A CA 1
ATOM 775 C C . ILE A 1 95 ? -8.419 12.839 5.113 1.00 96.75 95 ILE A C 1
ATOM 777 O O . ILE A 1 95 ? -8.842 11.992 5.891 1.00 96.75 95 ILE A O 1
ATOM 781 N N . SER A 1 96 ? -8.063 14.060 5.528 1.00 96.00 96 SER A N 1
ATOM 782 C CA . SER A 1 96 ? -7.870 14.421 6.949 1.00 96.00 96 SER A CA 1
ATOM 783 C C . SER A 1 96 ? -9.107 14.298 7.846 1.00 96.00 96 SER A C 1
ATOM 785 O O . SER A 1 96 ? -8.972 14.247 9.064 1.00 96.00 96 SER A O 1
ATOM 787 N N . SER A 1 97 ? -10.307 14.241 7.262 1.00 95.06 97 SER A N 1
ATOM 788 C CA . SER A 1 97 ? -11.578 14.067 7.987 1.00 95.06 97 SER A CA 1
ATOM 789 C C . SER A 1 97 ? -12.056 12.613 8.065 1.00 95.06 97 SER A C 1
ATOM 791 O O . SER A 1 97 ? -13.063 12.338 8.713 1.00 95.06 97 SER A O 1
ATOM 793 N N . PHE A 1 98 ? -11.348 11.676 7.429 1.00 97.88 98 PHE A N 1
ATOM 794 C CA . PHE A 1 98 ? -11.730 10.268 7.372 1.00 97.88 98 PHE A CA 1
ATOM 795 C C . PHE A 1 98 ? -10.911 9.429 8.346 1.00 97.88 98 PHE A C 1
ATOM 797 O O . PHE A 1 98 ? -9.725 9.667 8.558 1.00 97.88 98 PHE A O 1
ATOM 804 N N . LYS A 1 99 ? -11.541 8.394 8.910 1.00 96.94 99 LYS A N 1
ATOM 805 C CA . LYS A 1 99 ? -10.876 7.454 9.824 1.00 96.94 99 LYS A CA 1
ATOM 806 C C . LYS A 1 99 ? -9.963 6.479 9.091 1.00 96.94 99 LYS A C 1
ATOM 808 O O . LYS A 1 99 ? -9.003 5.991 9.681 1.00 96.94 99 LYS A O 1
ATOM 813 N N . PHE A 1 100 ? -10.307 6.131 7.851 1.00 98.44 100 PHE A N 1
ATOM 814 C CA . PHE A 1 100 ? -9.545 5.161 7.074 1.00 98.44 100 PHE A CA 1
ATOM 815 C C . PHE A 1 100 ? -9.515 5.512 5.581 1.00 98.44 100 PHE A C 1
ATOM 817 O O . PHE A 1 100 ? -10.397 5.099 4.825 1.00 98.44 100 PHE A O 1
ATOM 824 N N . PRO A 1 101 ? -8.521 6.303 5.152 1.00 98.44 101 PRO A N 1
ATOM 825 C CA . PRO A 1 101 ? -8.322 6.628 3.748 1.00 98.44 101 PRO A CA 1
ATOM 826 C C . PRO A 1 101 ? -7.625 5.491 2.993 1.00 98.44 101 PRO A C 1
ATOM 828 O O . PRO A 1 101 ? -6.621 4.950 3.461 1.00 98.44 101 PRO A O 1
ATOM 831 N N . ILE A 1 102 ? -8.121 5.180 1.796 1.00 98.81 102 ILE A N 1
ATOM 832 C CA . ILE A 1 102 ? -7.461 4.301 0.826 1.00 98.81 102 ILE A CA 1
ATOM 833 C C . ILE A 1 102 ? -7.238 5.084 -0.466 1.00 98.81 102 ILE A C 1
ATOM 835 O O . ILE A 1 102 ? -8.178 5.633 -1.050 1.00 98.81 102 ILE A O 1
ATOM 839 N N . ILE A 1 103 ? -5.990 5.131 -0.915 1.00 98.69 103 ILE A N 1
ATOM 840 C CA . ILE A 1 103 ? -5.589 5.819 -2.135 1.00 98.69 103 ILE A CA 1
ATOM 841 C C . ILE A 1 103 ? -5.440 4.776 -3.242 1.00 98.69 103 ILE A C 1
ATOM 843 O O . ILE A 1 103 ? -4.770 3.762 -3.080 1.00 98.69 103 ILE A O 1
ATOM 847 N N . LEU A 1 104 ? -6.073 5.024 -4.384 1.00 98.44 104 LEU A N 1
ATOM 848 C CA . LEU A 1 104 ? -5.815 4.259 -5.601 1.00 98.44 104 LEU A CA 1
ATOM 849 C C . LEU A 1 104 ? -4.846 5.089 -6.434 1.00 98.44 104 LEU A C 1
ATOM 851 O O . LEU A 1 104 ? -5.258 6.078 -7.047 1.00 98.44 104 LEU A O 1
ATOM 855 N N . GLY A 1 105 ? -3.566 4.744 -6.350 1.00 93.38 105 GLY A N 1
ATOM 856 C CA . GLY A 1 105 ? -2.479 5.479 -6.980 1.00 93.38 105 GLY A CA 1
ATOM 857 C C . GLY A 1 105 ? -2.246 5.066 -8.429 1.00 93.38 105 GLY A C 1
ATOM 858 O O . GLY A 1 105 ? -2.913 4.184 -8.970 1.00 93.38 105 GLY A O 1
ATOM 8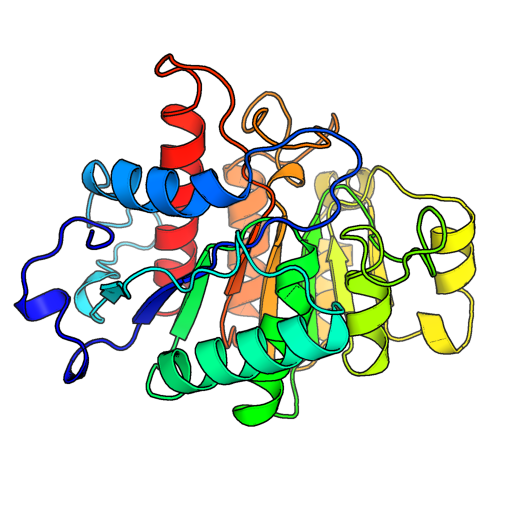59 N N . SER A 1 106 ? -1.308 5.767 -9.061 1.00 90.06 106 SER A N 1
ATOM 860 C CA . SER A 1 106 ? -0.819 5.439 -10.401 1.00 90.06 106 SER A CA 1
ATOM 861 C C . SER A 1 106 ? 0.438 4.585 -10.260 1.00 90.06 106 SER A C 1
ATOM 863 O O . SER A 1 106 ? 0.326 3.456 -9.808 1.00 90.06 106 SER A O 1
ATOM 865 N N . ASP A 1 107 ? 1.616 5.104 -10.597 1.00 89.62 107 ASP A N 1
ATOM 866 C CA . ASP A 1 107 ? 2.887 4.435 -10.309 1.00 89.62 107 ASP A CA 1
ATOM 867 C C . ASP A 1 107 ? 3.273 4.534 -8.815 1.00 89.62 107 ASP A C 1
ATOM 869 O O . ASP A 1 107 ? 2.717 5.351 -8.060 1.00 89.62 107 ASP A O 1
ATOM 873 N N . HIS A 1 108 ? 4.236 3.719 -8.380 1.00 92.75 108 HIS A N 1
ATOM 874 C CA . HIS A 1 108 ? 4.644 3.620 -6.974 1.00 92.75 108 HIS A CA 1
ATOM 875 C C . HIS A 1 108 ? 5.274 4.908 -6.436 1.00 92.75 108 HIS A C 1
ATOM 877 O O . HIS A 1 108 ? 5.199 5.182 -5.239 1.00 92.75 108 HIS A O 1
ATOM 883 N N . SER A 1 109 ? 5.791 5.795 -7.299 1.00 91.06 109 SER A N 1
ATOM 884 C CA . SER A 1 109 ? 6.328 7.095 -6.858 1.00 91.06 109 SER A CA 1
ATOM 885 C C . SER A 1 109 ? 5.264 7.969 -6.183 1.00 91.06 109 SER A C 1
ATOM 887 O O . SER A 1 109 ? 5.594 8.829 -5.361 1.00 91.06 109 SER A O 1
ATOM 889 N N . THR A 1 110 ? 3.976 7.720 -6.460 1.00 93.06 110 THR A N 1
ATOM 890 C CA . THR A 1 110 ? 2.859 8.420 -5.809 1.00 93.06 110 THR A CA 1
ATOM 891 C C . THR A 1 110 ? 2.725 8.113 -4.318 1.00 93.06 110 THR A C 1
ATOM 893 O O . THR A 1 110 ? 2.171 8.936 -3.584 1.00 93.06 110 THR A O 1
ATOM 896 N N . THR A 1 111 ? 3.291 7.009 -3.828 1.00 96.25 111 THR A N 1
ATOM 897 C CA . THR A 1 111 ? 3.275 6.673 -2.399 1.00 96.25 111 THR A CA 1
ATOM 898 C C . THR A 1 111 ? 4.048 7.694 -1.568 1.00 96.25 111 THR A C 1
ATOM 900 O O . THR A 1 111 ? 3.611 8.027 -0.470 1.00 96.25 111 THR A O 1
ATOM 903 N N . PHE A 1 112 ? 5.132 8.288 -2.082 1.00 94.69 112 PHE A N 1
ATOM 904 C CA . PHE A 1 112 ? 5.884 9.313 -1.345 1.00 94.69 112 PHE A CA 1
ATOM 905 C C . PHE A 1 112 ? 5.029 10.542 -0.959 1.00 94.69 112 PHE A C 1
ATOM 907 O O . PHE A 1 112 ? 4.896 10.818 0.236 1.00 94.69 112 PHE A O 1
ATOM 914 N N . PRO A 1 113 ? 4.389 11.277 -1.895 1.00 95.25 113 PRO A N 1
ATOM 915 C CA . PRO A 1 113 ? 3.536 12.404 -1.522 1.00 95.25 113 PRO A CA 1
ATOM 916 C C . PRO A 1 113 ? 2.289 11.996 -0.726 1.00 95.25 113 PRO A C 1
ATOM 918 O O . PRO A 1 113 ? 1.792 12.805 0.065 1.00 95.25 113 PRO A O 1
ATOM 921 N N . VAL A 1 114 ? 1.784 10.768 -0.904 1.00 97.56 114 VAL A N 1
ATOM 922 C CA . VAL A 1 114 ? 0.696 10.215 -0.081 1.00 97.56 114 VAL A CA 1
ATOM 923 C C . VAL A 1 114 ? 1.163 10.053 1.362 1.00 97.56 114 VAL A C 1
ATOM 925 O O . VAL A 1 114 ? 0.528 10.606 2.257 1.00 97.56 114 VAL A O 1
ATOM 928 N N . VAL A 1 115 ? 2.304 9.405 1.604 1.00 97.62 115 VAL A N 1
ATOM 929 C CA . VAL A 1 115 ? 2.920 9.291 2.935 1.00 97.62 115 VAL A CA 1
ATOM 930 C C . VAL A 1 115 ? 3.143 10.676 3.541 1.00 97.62 115 VAL A C 1
ATOM 932 O O . VAL A 1 115 ? 2.720 10.909 4.671 1.00 97.62 115 VAL A O 1
ATOM 935 N N . SER A 1 116 ? 3.653 11.647 2.778 1.00 96.69 116 SER A N 1
ATOM 936 C CA . SER A 1 116 ? 3.798 13.028 3.263 1.00 96.69 116 SER A CA 1
ATOM 937 C C . SER A 1 116 ? 2.479 13.737 3.580 1.00 96.69 116 SER A C 1
ATOM 939 O O . SER A 1 116 ? 2.452 14.707 4.338 1.00 96.69 116 SER A O 1
ATOM 941 N N . ALA A 1 117 ? 1.356 13.301 3.007 1.00 97.88 117 ALA A N 1
ATOM 942 C CA . ALA A 1 117 ? 0.037 13.764 3.432 1.00 97.88 117 ALA A CA 1
ATOM 943 C C . ALA A 1 117 ? -0.372 13.145 4.778 1.00 97.88 117 ALA A C 1
ATOM 945 O O . ALA A 1 117 ? -0.939 13.849 5.615 1.00 97.88 117 ALA A O 1
ATOM 946 N N . PHE A 1 118 ? -0.055 11.867 5.006 1.00 98.06 118 PHE A N 1
ATOM 947 C CA . PHE A 1 118 ? -0.278 11.190 6.287 1.00 98.06 118 PHE A CA 1
ATOM 948 C C . PHE A 1 118 ? 0.613 11.739 7.406 1.00 98.06 118 PHE A C 1
ATOM 950 O O . PHE A 1 118 ? 0.110 11.896 8.513 1.00 98.06 118 PHE A O 1
ATOM 957 N N . GLU A 1 119 ? 1.854 12.148 7.120 1.00 97.25 119 GLU A N 1
ATOM 958 C CA . GLU A 1 119 ? 2.753 12.825 8.079 1.00 97.25 119 GLU A CA 1
ATOM 959 C C . GLU A 1 119 ? 2.130 14.099 8.695 1.00 97.25 119 GLU A C 1
ATOM 961 O O . GLU A 1 119 ? 2.479 14.505 9.806 1.00 97.25 119 GLU A O 1
ATOM 966 N N . LYS A 1 120 ? 1.180 14.743 7.996 1.00 97.06 120 LYS A N 1
ATOM 967 C CA . LYS A 1 120 ? 0.437 15.919 8.497 1.00 97.06 120 LYS A CA 1
ATOM 968 C C . LYS A 1 120 ? -0.699 15.552 9.460 1.00 97.06 120 LYS A C 1
ATOM 970 O O . LYS A 1 120 ? -1.210 16.437 10.141 1.00 97.06 120 LYS A O 1
ATOM 975 N N . ILE A 1 121 ? -1.113 14.286 9.487 1.00 95.31 121 ILE A N 1
ATOM 976 C CA . ILE A 1 121 ? -2.224 13.754 10.294 1.00 95.31 121 ILE A CA 1
ATOM 977 C C . ILE A 1 121 ? -1.674 12.969 11.488 1.00 95.31 121 ILE A C 1
ATOM 979 O O . ILE A 1 121 ? -2.131 13.146 12.613 1.00 95.31 121 ILE A O 1
ATOM 983 N N . GLU A 1 122 ? -0.683 12.117 11.238 1.00 93.38 122 GLU A N 1
ATOM 984 C CA . GLU A 1 122 ? -0.030 11.249 12.210 1.00 93.38 122 GLU A CA 1
ATOM 985 C C . GLU A 1 122 ? 1.484 11.314 12.004 1.00 93.38 122 GLU A C 1
ATOM 987 O O . GLU A 1 122 ? 1.964 11.169 10.884 1.00 93.38 122 GLU A O 1
ATOM 992 N N . LYS A 1 123 ? 2.246 11.517 13.081 1.00 90.69 123 LYS A N 1
ATOM 993 C CA . LYS A 1 123 ? 3.708 11.656 13.008 1.00 90.69 123 LYS A CA 1
ATOM 994 C C . LYS A 1 123 ? 4.445 10.354 13.297 1.00 90.69 123 LYS A C 1
ATOM 996 O O . LYS A 1 123 ? 5.531 10.160 12.764 1.00 90.69 123 LYS A O 1
ATOM 1001 N N . ASP A 1 124 ? 3.891 9.483 14.141 1.00 95.56 124 ASP A N 1
ATOM 1002 C CA . ASP A 1 124 ? 4.559 8.249 14.570 1.00 95.56 124 ASP A CA 1
ATOM 1003 C C . ASP A 1 124 ? 3.888 7.016 13.961 1.00 95.56 124 ASP A C 1
ATOM 1005 O O . ASP A 1 124 ? 2.983 6.400 14.534 1.00 95.56 124 ASP A O 1
ATOM 1009 N N . PHE A 1 125 ? 4.338 6.657 12.761 1.00 98.44 125 PHE A N 1
ATOM 1010 C CA . PHE A 1 125 ? 3.921 5.442 12.076 1.00 98.44 125 PHE A CA 1
ATOM 1011 C C . PHE A 1 125 ? 5.081 4.810 11.302 1.00 98.44 125 PHE A C 1
ATOM 1013 O O . PHE A 1 125 ? 6.042 5.471 10.904 1.00 98.44 125 PHE A O 1
ATOM 1020 N N . GLY A 1 126 ? 5.002 3.494 11.119 1.00 98.50 126 GLY A N 1
ATOM 1021 C CA . GLY A 1 126 ? 5.874 2.750 10.215 1.00 98.50 126 GLY A CA 1
ATOM 1022 C C . GLY A 1 126 ? 5.184 2.454 8.896 1.00 98.50 126 GLY A C 1
ATOM 1023 O O . GLY A 1 126 ? 3.999 2.730 8.719 1.00 98.50 126 GLY A O 1
ATOM 1024 N N . ILE A 1 127 ? 5.924 1.856 7.974 1.00 98.69 127 ILE A N 1
ATOM 1025 C CA . ILE A 1 127 ? 5.423 1.578 6.631 1.00 98.69 127 ILE A CA 1
ATOM 1026 C C . ILE A 1 127 ? 5.654 0.112 6.307 1.00 98.69 127 ILE A C 1
ATOM 1028 O O . ILE A 1 127 ? 6.714 -0.446 6.598 1.00 98.69 127 ILE A O 1
ATOM 1032 N N . ILE A 1 128 ? 4.628 -0.525 5.756 1.00 98.88 128 ILE A N 1
ATOM 1033 C CA . ILE A 1 128 ? 4.742 -1.852 5.159 1.00 98.88 128 ILE A CA 1
ATOM 1034 C C . ILE A 1 128 ? 4.498 -1.689 3.671 1.00 98.88 128 ILE A C 1
ATOM 1036 O O . ILE A 1 128 ? 3.464 -1.148 3.292 1.00 98.88 128 ILE A O 1
ATOM 1040 N N . VAL A 1 129 ? 5.430 -2.180 2.866 1.00 98.81 129 VAL A N 1
ATOM 1041 C CA . VAL A 1 129 ? 5.321 -2.231 1.411 1.00 98.81 129 VAL A CA 1
ATOM 1042 C C . VAL A 1 129 ? 5.243 -3.703 1.005 1.00 98.81 129 VAL A C 1
ATOM 1044 O O . VAL A 1 129 ? 6.107 -4.500 1.384 1.00 98.81 129 VAL A O 1
ATOM 1047 N N . LEU A 1 130 ? 4.173 -4.088 0.317 1.00 98.88 130 LEU A N 1
ATOM 1048 C CA . LEU A 1 130 ? 4.066 -5.388 -0.344 1.00 98.88 130 LEU A CA 1
ATOM 1049 C C . LEU A 1 130 ? 4.418 -5.187 -1.813 1.00 98.88 130 LEU A C 1
ATOM 1051 O O . LEU A 1 130 ? 3.702 -4.457 -2.487 1.00 98.88 130 LEU A O 1
ATOM 1055 N N . ASP A 1 131 ? 5.519 -5.790 -2.259 1.00 98.69 131 ASP A N 1
ATOM 1056 C CA . ASP A 1 131 ? 6.175 -5.446 -3.529 1.00 98.69 131 ASP A CA 1
ATOM 1057 C C . ASP A 1 131 ? 7.082 -6.596 -4.002 1.00 98.69 131 ASP A C 1
ATOM 1059 O O . ASP A 1 131 ? 7.608 -7.353 -3.170 1.00 98.69 131 ASP A O 1
ATOM 1063 N N . ALA A 1 132 ? 7.239 -6.773 -5.315 1.00 98.50 132 ALA A N 1
ATOM 1064 C CA . ALA A 1 132 ? 8.245 -7.660 -5.901 1.00 98.50 132 ALA A CA 1
ATOM 1065 C C . ALA A 1 132 ? 9.658 -7.066 -5.900 1.00 98.50 132 ALA A C 1
ATOM 1067 O O . ALA A 1 132 ? 10.640 -7.823 -5.859 1.00 98.50 132 ALA A O 1
ATOM 1068 N N . HIS A 1 133 ? 9.756 -5.746 -5.921 1.00 98.31 133 HIS A N 1
ATOM 1069 C CA . HIS A 1 133 ? 10.975 -4.960 -5.936 1.00 98.31 133 HIS A CA 1
ATOM 1070 C C . HIS A 1 133 ? 11.258 -4.381 -4.548 1.00 98.31 133 HIS A C 1
ATOM 1072 O O . HIS A 1 133 ? 10.402 -4.346 -3.663 1.00 98.31 133 HIS A O 1
ATOM 1078 N N . SER A 1 134 ? 12.510 -3.997 -4.288 1.00 97.12 134 SER A N 1
ATOM 1079 C CA . SER A 1 134 ? 12.818 -3.274 -3.050 1.00 97.12 134 SER A CA 1
ATOM 1080 C C . SER A 1 134 ? 12.608 -1.770 -3.164 1.00 97.12 134 SER A C 1
ATOM 1082 O O . SER A 1 134 ? 12.374 -1.121 -2.147 1.00 97.12 134 SER A O 1
ATOM 1084 N N . ASP A 1 135 ? 12.723 -1.208 -4.362 1.00 96.19 135 ASP A N 1
ATOM 1085 C CA . ASP A 1 135 ? 12.610 0.225 -4.630 1.00 96.19 135 ASP A CA 1
ATOM 1086 C C . ASP A 1 135 ? 13.500 1.106 -3.733 1.00 96.19 135 ASP A C 1
ATOM 1088 O O . ASP A 1 135 ? 13.151 2.204 -3.282 1.00 96.19 135 ASP A O 1
ATOM 1092 N N . LEU A 1 136 ? 14.694 0.589 -3.440 1.00 96.94 136 LEU A N 1
ATOM 1093 C CA . LEU A 1 136 ? 15.706 1.173 -2.564 1.00 96.94 136 LEU A CA 1
ATOM 1094 C C . LEU A 1 136 ? 16.836 1.868 -3.332 1.00 96.94 136 LEU A C 1
ATOM 1096 O O . LEU A 1 136 ? 17.831 2.274 -2.707 1.00 96.94 136 LEU A O 1
ATOM 1100 N N . ARG A 1 137 ? 16.715 1.999 -4.661 1.00 94.19 137 ARG A N 1
ATOM 1101 C CA . ARG A 1 137 ? 17.725 2.682 -5.473 1.00 94.19 137 ARG A CA 1
ATOM 1102 C C . ARG A 1 137 ? 17.877 4.123 -4.991 1.00 94.19 137 ARG A C 1
ATOM 1104 O O . ARG A 1 137 ? 16.938 4.747 -4.502 1.00 94.19 137 ARG A O 1
ATOM 1111 N N . GLU A 1 138 ? 19.096 4.640 -5.093 1.00 91.00 138 GLU A N 1
ATOM 1112 C CA . GLU A 1 138 ? 19.360 6.054 -4.814 1.00 91.00 138 GLU A CA 1
ATOM 1113 C C . GLU A 1 138 ? 18.863 6.940 -5.960 1.00 91.00 138 GLU A C 1
ATOM 1115 O O . GLU A 1 138 ? 18.253 7.982 -5.726 1.00 91.00 138 GLU A O 1
ATOM 1120 N N . GLU A 1 139 ? 19.078 6.479 -7.192 1.00 88.81 139 GLU A N 1
ATOM 1121 C CA . GLU A 1 139 ? 18.575 7.095 -8.409 1.00 88.81 139 GLU A CA 1
ATOM 1122 C C . GLU A 1 139 ? 18.388 6.058 -9.519 1.00 88.81 139 GLU A C 1
ATOM 1124 O O . GLU A 1 139 ? 18.991 4.979 -9.510 1.00 88.81 139 GLU A O 1
ATOM 1129 N N . TRP A 1 140 ? 17.582 6.410 -10.516 1.00 82.12 140 TRP A N 1
ATOM 1130 C CA . TRP A 1 140 ? 17.454 5.675 -11.765 1.00 82.12 140 TRP A CA 1
ATOM 1131 C C . TRP A 1 140 ? 17.564 6.642 -12.940 1.00 82.12 140 TRP A C 1
ATOM 1133 O O . TRP A 1 140 ? 16.774 7.574 -13.067 1.00 82.12 140 TRP A O 1
ATOM 1143 N N . GLY A 1 141 ? 18.575 6.464 -13.794 1.00 76.56 141 GLY A N 1
ATOM 1144 C CA . GLY A 1 141 ? 18.793 7.368 -14.927 1.00 76.56 141 GLY A CA 1
ATOM 1145 C C . GLY A 1 141 ? 18.982 8.837 -14.517 1.00 76.56 141 GLY A C 1
ATOM 1146 O O . GLY A 1 141 ? 18.554 9.723 -15.255 1.00 76.56 141 GLY A O 1
ATOM 1147 N N . LYS A 1 142 ? 19.615 9.088 -13.355 1.00 79.69 142 LYS A N 1
ATOM 1148 C CA . LYS A 1 142 ? 19.766 10.404 -12.691 1.00 79.69 142 LYS A CA 1
ATOM 1149 C C . LYS A 1 142 ? 18.476 10.999 -12.118 1.00 79.69 142 LYS A C 1
ATOM 1151 O O . LYS A 1 142 ? 18.454 12.168 -11.733 1.00 79.69 142 LYS A O 1
ATOM 1156 N N . ASP A 1 143 ? 17.394 10.226 -12.088 1.00 79.25 143 ASP A N 1
ATOM 1157 C CA . ASP A 1 143 ? 16.150 10.606 -11.435 1.00 79.25 143 ASP A CA 1
ATOM 1158 C C . ASP A 1 143 ? 16.035 9.885 -10.094 1.00 79.25 143 ASP A C 1
ATOM 1160 O O . ASP A 1 143 ? 15.842 8.670 -10.025 1.00 79.25 143 ASP A O 1
ATOM 1164 N N . THR A 1 144 ? 16.162 10.642 -9.011 1.00 79.25 144 THR A N 1
ATOM 1165 C CA . THR A 1 144 ? 15.989 10.125 -7.653 1.00 79.25 144 THR A CA 1
ATOM 1166 C C . THR A 1 144 ? 14.517 9.874 -7.305 1.00 79.25 144 THR A C 1
ATOM 1168 O O . THR A 1 144 ? 14.214 9.251 -6.298 1.00 79.25 144 THR A O 1
ATOM 1171 N N . TRP A 1 145 ? 13.576 10.361 -8.115 1.00 76.94 145 TRP A N 1
ATOM 1172 C CA . TRP A 1 145 ? 12.132 10.293 -7.857 1.00 76.94 145 TRP A CA 1
ATOM 1173 C C . TRP A 1 145 ? 11.407 9.284 -8.742 1.00 76.94 145 TRP A C 1
ATOM 1175 O O . TRP A 1 145 ? 10.183 9.300 -8.866 1.00 76.94 145 TRP A O 1
ATOM 1185 N N . HIS A 1 146 ? 12.173 8.390 -9.353 1.00 83.69 146 HIS A N 1
ATOM 1186 C CA . HIS A 1 146 ? 11.650 7.232 -10.050 1.00 83.69 146 HIS A CA 1
ATOM 1187 C C . HIS A 1 146 ? 10.954 6.278 -9.061 1.00 83.69 146 HIS A C 1
ATOM 1189 O O . HIS A 1 146 ? 11.356 6.201 -7.900 1.00 83.69 146 HIS A O 1
ATOM 1195 N N . HIS A 1 147 ? 9.941 5.529 -9.518 1.00 82.19 147 HIS A N 1
ATOM 1196 C CA . HIS A 1 147 ? 9.205 4.563 -8.681 1.00 82.19 147 HIS A CA 1
ATOM 1197 C C . HIS A 1 147 ? 10.169 3.612 -7.953 1.00 82.19 147 HIS A C 1
ATOM 1199 O O . HIS A 1 147 ? 10.145 3.573 -6.732 1.00 82.19 147 HIS A O 1
ATOM 1205 N N . ALA A 1 148 ? 11.178 3.098 -8.671 1.00 88.81 148 ALA A N 1
ATOM 1206 C CA . ALA A 1 148 ? 12.269 2.268 -8.137 1.00 88.81 148 ALA A CA 1
ATOM 1207 C C . ALA A 1 148 ? 13.145 2.880 -7.008 1.00 88.81 148 ALA A C 1
ATOM 1209 O O . ALA A 1 148 ? 14.118 2.260 -6.576 1.00 88.81 148 ALA A O 1
ATOM 1210 N N . CYS A 1 149 ? 12.878 4.113 -6.570 1.00 91.56 149 CYS A N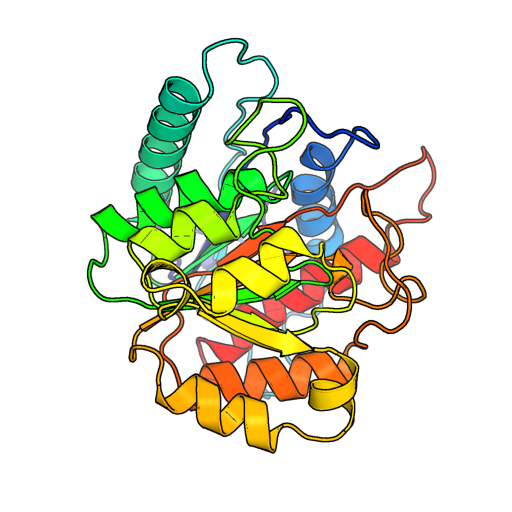 1
ATOM 1211 C CA . CYS A 1 149 ? 13.576 4.800 -5.477 1.00 91.56 149 CYS A CA 1
ATOM 1212 C C . CYS A 1 149 ? 12.641 5.128 -4.294 1.00 91.56 149 CYS A C 1
ATOM 1214 O O . CYS A 1 149 ? 13.088 5.676 -3.280 1.00 91.56 149 CYS A O 1
ATOM 1216 N N . VAL A 1 150 ? 11.332 4.863 -4.401 1.00 92.81 150 VAL A N 1
ATOM 1217 C CA . VAL A 1 150 ? 10.324 5.390 -3.468 1.00 92.81 150 VAL A CA 1
ATOM 1218 C C . VAL A 1 150 ? 10.543 4.895 -2.038 1.00 92.81 150 VAL A C 1
ATOM 1220 O O . VAL A 1 150 ? 10.534 5.691 -1.090 1.00 92.81 150 VAL A O 1
ATOM 1223 N N . SER A 1 151 ? 10.847 3.608 -1.872 1.00 95.88 151 SER A N 1
ATOM 1224 C CA . SER A 1 151 ? 11.110 3.007 -0.566 1.00 95.88 151 SER A CA 1
ATOM 1225 C C . SER A 1 151 ? 12.388 3.566 0.063 1.00 95.88 151 SER A C 1
ATOM 1227 O O . SER A 1 151 ? 12.437 3.769 1.283 1.00 95.88 151 SER A O 1
ATOM 1229 N N . ARG A 1 152 ? 13.405 3.924 -0.741 1.00 94.94 152 ARG A N 1
ATOM 1230 C CA . ARG A 1 152 ? 14.606 4.619 -0.241 1.00 94.94 152 ARG A CA 1
ATOM 1231 C C . ARG A 1 152 ? 14.244 5.955 0.391 1.00 94.94 152 ARG A C 1
ATOM 1233 O O . ARG A 1 152 ? 14.734 6.256 1.478 1.00 94.94 152 ARG A O 1
ATOM 1240 N N . TYR A 1 153 ? 13.390 6.746 -0.252 1.00 91.44 153 TYR A N 1
ATOM 1241 C CA . TYR A 1 153 ? 12.989 8.057 0.262 1.00 91.44 153 TYR A CA 1
ATOM 1242 C C . TYR A 1 153 ? 12.153 7.961 1.523 1.00 91.44 153 TYR A C 1
ATOM 1244 O O . TYR A 1 153 ? 12.447 8.634 2.512 1.00 91.44 153 TYR A O 1
ATOM 1252 N N . ILE A 1 154 ? 11.157 7.088 1.499 1.00 93.50 154 ILE A N 1
ATOM 1253 C CA . ILE A 1 154 ? 10.259 6.850 2.623 1.00 93.50 154 ILE A CA 1
ATOM 1254 C C . ILE A 1 154 ? 11.033 6.378 3.866 1.00 93.50 154 ILE A C 1
ATOM 1256 O O . ILE A 1 154 ? 10.800 6.858 4.980 1.00 93.50 154 ILE A O 1
ATOM 1260 N N . SER A 1 155 ? 12.011 5.489 3.679 1.00 95.19 155 SER A N 1
ATOM 1261 C CA . SER A 1 155 ? 12.785 4.912 4.784 1.00 95.19 155 SER A CA 1
ATOM 1262 C C . SER A 1 155 ? 13.670 5.898 5.553 1.00 95.19 155 SER A C 1
ATOM 1264 O O . SER A 1 155 ? 14.107 5.591 6.667 1.00 95.19 155 SER A O 1
ATOM 1266 N N . LYS A 1 156 ? 13.908 7.098 5.002 1.00 93.56 156 LYS A N 1
ATOM 1267 C CA . LYS A 1 156 ? 14.670 8.159 5.681 1.00 93.56 156 LYS A CA 1
ATOM 1268 C C . LYS A 1 156 ? 13.974 8.619 6.962 1.00 93.56 156 LYS A C 1
ATOM 1270 O O . LYS A 1 156 ? 14.650 8.866 7.957 1.00 93.56 156 LYS A O 1
ATOM 1275 N N . ASN A 1 157 ? 12.641 8.679 6.944 1.00 93.81 157 ASN A N 1
ATOM 1276 C CA . ASN A 1 157 ? 11.835 9.171 8.065 1.00 93.81 157 ASN A CA 1
ATOM 1277 C C . ASN A 1 157 ? 11.043 8.066 8.775 1.00 93.81 157 ASN A C 1
ATOM 1279 O O . ASN A 1 157 ? 10.640 8.252 9.921 1.00 93.81 157 ASN A O 1
ATOM 1283 N N . HIS A 1 158 ? 10.848 6.908 8.137 1.00 96.44 158 HIS A N 1
ATOM 1284 C CA . HIS A 1 158 ? 10.000 5.841 8.664 1.00 96.44 158 HIS A CA 1
ATOM 1285 C C . HIS A 1 158 ? 10.716 4.496 8.738 1.00 96.44 158 HIS A C 1
ATOM 1287 O O . HIS A 1 158 ? 11.400 4.065 7.806 1.00 96.44 158 HIS A O 1
ATOM 1293 N N . LYS A 1 159 ? 10.466 3.754 9.824 1.00 97.75 159 LYS A N 1
ATOM 1294 C CA . LYS A 1 159 ? 10.773 2.320 9.842 1.00 97.75 159 LYS A CA 1
ATOM 1295 C C . LYS A 1 159 ? 9.922 1.620 8.791 1.00 97.75 159 LYS A C 1
ATOM 1297 O O . LYS A 1 159 ? 8.694 1.680 8.860 1.00 97.75 159 LYS A O 1
ATOM 1302 N N . THR A 1 160 ? 10.583 0.943 7.864 1.00 98.38 160 THR A N 1
ATOM 1303 C CA . THR A 1 160 ? 9.959 0.406 6.656 1.00 98.38 160 THR A CA 1
ATOM 1304 C C . THR A 1 160 ? 10.221 -1.092 6.550 1.00 98.38 160 THR A C 1
ATOM 1306 O O . THR A 1 160 ? 11.355 -1.550 6.685 1.00 98.38 160 THR A O 1
ATOM 1309 N N . LEU A 1 161 ? 9.167 -1.871 6.331 1.00 98.62 161 LEU A N 1
ATOM 1310 C CA . LEU A 1 161 ? 9.237 -3.300 6.041 1.00 98.62 161 LEU A CA 1
ATOM 1311 C C . LEU A 1 161 ? 8.755 -3.535 4.613 1.00 98.62 161 LEU A C 1
ATOM 1313 O O . LEU A 1 161 ? 7.581 -3.323 4.335 1.00 98.62 161 LEU A O 1
ATOM 1317 N N . ILE A 1 162 ? 9.636 -4.021 3.748 1.00 98.69 162 ILE A N 1
ATOM 1318 C CA . ILE A 1 162 ? 9.306 -4.391 2.371 1.00 98.69 162 ILE A CA 1
ATOM 1319 C C . ILE A 1 162 ? 9.249 -5.915 2.310 1.00 98.69 162 ILE A C 1
ATOM 1321 O O . ILE A 1 162 ? 10.181 -6.596 2.753 1.00 98.69 162 ILE A O 1
ATOM 1325 N N . ALA A 1 163 ? 8.145 -6.475 1.834 1.00 98.69 163 ALA A N 1
ATOM 1326 C CA . ALA A 1 163 ? 7.907 -7.911 1.858 1.00 98.69 163 ALA A CA 1
ATOM 1327 C C . ALA A 1 163 ? 7.390 -8.417 0.511 1.00 98.69 163 ALA A C 1
ATOM 1329 O O . ALA A 1 163 ? 6.464 -7.850 -0.053 1.00 98.69 163 ALA A O 1
ATOM 1330 N N . GLY A 1 164 ? 7.956 -9.536 0.054 1.00 98.44 164 GLY A N 1
ATOM 1331 C CA . GLY A 1 164 ? 7.674 -10.109 -1.267 1.00 98.44 164 GLY A CA 1
ATOM 1332 C C . GLY A 1 164 ? 8.787 -9.898 -2.293 1.00 98.44 164 GLY A C 1
ATOM 1333 O O . GLY A 1 164 ? 8.651 -10.357 -3.428 1.00 98.44 164 GLY A O 1
ATOM 1334 N N . VAL A 1 165 ? 9.902 -9.291 -1.867 1.00 98.62 165 VAL A N 1
ATOM 1335 C CA . VAL A 1 165 ? 11.021 -8.932 -2.741 1.00 98.62 165 VAL A CA 1
ATOM 1336 C C . VAL A 1 165 ? 11.626 -10.169 -3.393 1.00 98.62 165 VAL A C 1
ATOM 1338 O O . VAL A 1 165 ? 11.969 -11.151 -2.730 1.00 98.62 165 VAL A O 1
ATOM 1341 N N . ARG A 1 166 ? 11.775 -10.121 -4.706 1.00 98.25 166 ARG A N 1
ATOM 1342 C CA . ARG A 1 166 ? 12.393 -11.171 -5.525 1.00 98.25 166 ARG A CA 1
ATOM 1343 C C . ARG A 1 166 ? 13.131 -10.618 -6.745 1.00 98.25 166 ARG A C 1
ATOM 1345 O O . ARG A 1 166 ? 13.846 -11.373 -7.389 1.00 98.25 166 ARG A O 1
ATOM 1352 N N . SER A 1 167 ? 13.045 -9.310 -6.968 1.00 97.56 167 SER A N 1
ATOM 1353 C CA . SER A 1 167 ? 13.871 -8.548 -7.895 1.00 97.56 167 SER A CA 1
ATOM 1354 C C . SER A 1 167 ? 14.529 -7.398 -7.126 1.00 97.56 167 SER A C 1
ATOM 1356 O O . SER A 1 167 ? 13.859 -6.633 -6.438 1.00 97.56 167 SER A O 1
ATOM 1358 N N . GLN A 1 168 ? 15.860 -7.328 -7.134 1.00 96.75 168 GLN A N 1
ATOM 1359 C CA . GLN A 1 168 ? 16.615 -6.332 -6.369 1.00 96.75 168 GLN A CA 1
ATOM 1360 C C . GLN A 1 168 ? 18.000 -6.112 -6.986 1.00 96.75 168 GLN A C 1
ATOM 1362 O O . GLN A 1 168 ? 18.687 -7.067 -7.351 1.00 96.75 168 GLN A O 1
ATOM 1367 N N . ASP A 1 169 ? 18.434 -4.856 -7.053 1.00 95.44 169 ASP A N 1
ATOM 1368 C CA . ASP A 1 169 ? 19.781 -4.472 -7.464 1.00 95.44 169 ASP A CA 1
ATOM 1369 C C . ASP A 1 169 ? 20.822 -4.703 -6.357 1.00 95.44 169 ASP A C 1
ATOM 1371 O O . ASP A 1 169 ? 20.546 -4.602 -5.158 1.00 95.44 169 ASP A O 1
ATOM 1375 N N . PHE A 1 170 ? 22.073 -4.947 -6.746 1.00 95.38 170 PHE A N 1
ATOM 1376 C CA . PHE A 1 170 ? 23.166 -5.112 -5.791 1.00 95.38 170 PHE A CA 1
ATOM 1377 C C . PHE A 1 170 ? 23.360 -3.883 -4.886 1.00 95.38 170 PHE A C 1
ATOM 1379 O O . PHE A 1 170 ? 23.604 -4.041 -3.688 1.00 95.38 170 PHE A O 1
ATOM 1386 N N . TYR A 1 171 ? 23.228 -2.665 -5.417 1.00 94.69 171 TYR A N 1
ATOM 1387 C CA . TYR A 1 171 ? 23.403 -1.444 -4.622 1.00 94.69 171 TYR A CA 1
ATOM 1388 C C . TYR A 1 171 ? 22.279 -1.249 -3.596 1.00 94.69 171 TYR A C 1
ATOM 1390 O O . TYR A 1 171 ? 22.511 -0.713 -2.511 1.00 94.69 171 TYR A O 1
ATOM 1398 N N . GLU A 1 172 ? 21.076 -1.738 -3.893 1.00 96.44 172 GLU A N 1
ATOM 1399 C CA . GLU A 1 172 ? 19.961 -1.780 -2.944 1.00 96.44 172 GLU A CA 1
ATOM 1400 C C . GLU A 1 172 ? 20.233 -2.776 -1.814 1.00 96.44 172 GLU A C 1
ATOM 1402 O O . GLU A 1 172 ? 20.020 -2.469 -0.639 1.00 96.44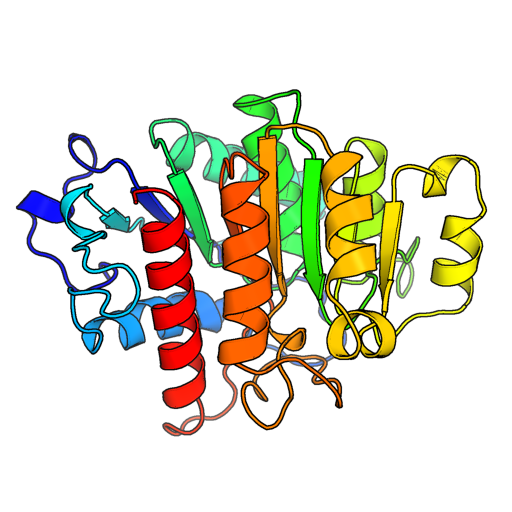 172 GLU A O 1
ATOM 1407 N N . TYR A 1 173 ? 20.764 -3.952 -2.158 1.00 96.12 173 TYR A N 1
ATOM 1408 C CA . TYR A 1 173 ? 21.187 -4.946 -1.178 1.00 96.12 173 TYR A CA 1
ATOM 1409 C C . TYR A 1 173 ? 22.300 -4.413 -0.264 1.00 96.12 173 TYR A C 1
ATOM 1411 O O . TYR A 1 173 ? 22.269 -4.627 0.951 1.00 96.12 173 TYR A O 1
ATOM 1419 N N . ASP A 1 174 ? 23.282 -3.703 -0.823 1.00 96.44 174 ASP A N 1
ATOM 1420 C CA . ASP A 1 174 ? 24.384 -3.149 -0.039 1.00 96.44 174 ASP A CA 1
ATOM 1421 C C . ASP A 1 174 ? 23.943 -1.974 0.843 1.00 96.44 174 ASP A C 1
ATOM 1423 O O . ASP A 1 174 ? 24.364 -1.878 2.000 1.00 96.44 174 ASP A O 1
ATOM 1427 N N . PHE A 1 175 ? 22.994 -1.157 0.371 1.00 97.00 175 PHE A N 1
ATOM 1428 C CA . PHE A 1 175 ? 22.379 -0.101 1.174 1.00 97.00 175 PHE A CA 1
ATOM 1429 C C . PHE A 1 175 ? 21.836 -0.619 2.512 1.00 97.00 175 PHE A C 1
ATOM 1431 O O . PHE A 1 175 ? 22.031 0.037 3.538 1.00 97.00 175 PHE A O 1
ATOM 1438 N N . LEU A 1 176 ? 21.225 -1.808 2.546 1.00 96.81 176 LEU A N 1
ATOM 1439 C CA . LEU A 1 176 ? 20.674 -2.400 3.774 1.00 96.81 176 LEU A CA 1
ATOM 1440 C C . LEU A 1 176 ? 21.723 -2.618 4.880 1.00 96.81 176 LEU A C 1
ATOM 1442 O O . LEU A 1 176 ? 21.366 -2.725 6.054 1.00 96.81 176 LEU A O 1
ATOM 1446 N N . LYS A 1 177 ? 23.015 -2.673 4.535 1.00 95.75 177 LYS A N 1
ATOM 1447 C CA . LYS A 1 177 ? 24.129 -2.834 5.488 1.00 95.75 177 LYS A CA 1
ATOM 1448 C C . LYS A 1 177 ? 24.654 -1.499 6.022 1.00 95.75 177 LYS A C 1
ATOM 1450 O O . LYS A 1 177 ? 25.420 -1.478 6.987 1.00 95.75 177 LYS A O 1
ATOM 1455 N N . THR A 1 178 ? 24.270 -0.386 5.401 1.00 95.94 178 THR A N 1
ATOM 1456 C CA . THR A 1 178 ? 24.700 0.960 5.794 1.00 95.94 178 THR A CA 1
ATOM 1457 C C . THR A 1 178 ? 23.987 1.427 7.064 1.00 95.94 178 THR A C 1
ATOM 1459 O O . THR A 1 178 ? 23.018 0.823 7.527 1.00 95.94 178 THR A O 1
ATOM 1462 N N . LYS A 1 179 ? 24.446 2.540 7.650 1.00 92.69 179 LYS A N 1
ATOM 1463 C CA . LYS A 1 179 ? 23.754 3.175 8.782 1.00 92.69 179 LYS A CA 1
ATOM 1464 C C . LYS A 1 179 ? 22.338 3.622 8.401 1.00 92.69 179 LYS A C 1
ATOM 1466 O O . LYS A 1 179 ? 21.429 3.449 9.210 1.00 92.69 179 LYS A O 1
ATOM 1471 N N . ASP A 1 180 ? 22.173 4.134 7.187 1.00 89.56 180 ASP A N 1
ATOM 1472 C CA . ASP A 1 180 ? 20.912 4.684 6.689 1.00 89.56 180 ASP A CA 1
ATOM 1473 C C . ASP A 1 180 ? 19.908 3.573 6.334 1.00 89.56 180 ASP A C 1
ATOM 1475 O O . ASP A 1 180 ? 18.703 3.748 6.493 1.00 89.56 180 ASP A O 1
ATOM 1479 N N . GLY A 1 181 ? 20.399 2.385 5.962 1.00 93.81 181 GLY A N 1
ATOM 1480 C CA . GLY A 1 181 ? 19.575 1.200 5.702 1.00 93.81 181 GLY A CA 1
ATOM 1481 C C . GLY A 1 181 ? 19.006 0.522 6.950 1.00 93.81 181 GLY A C 1
ATOM 1482 O O . GLY A 1 181 ? 18.110 -0.310 6.832 1.00 93.81 181 GLY A O 1
ATOM 1483 N N . LYS A 1 182 ? 19.453 0.882 8.163 1.00 91.56 182 LYS A N 1
ATOM 1484 C CA . LYS A 1 182 ? 19.028 0.218 9.418 1.00 91.56 182 LYS A CA 1
ATOM 1485 C C . LYS A 1 182 ? 17.535 0.352 9.728 1.00 91.56 182 LYS A C 1
ATOM 1487 O O . LYS A 1 182 ? 17.005 -0.449 10.499 1.00 91.56 182 LYS A O 1
ATOM 1492 N N . ASN A 1 183 ? 16.869 1.355 9.159 1.00 93.38 183 ASN A N 1
ATOM 1493 C CA . ASN A 1 183 ? 15.425 1.547 9.300 1.00 93.38 183 ASN A CA 1
ATOM 1494 C C . ASN A 1 183 ? 14.608 0.659 8.354 1.00 93.38 183 ASN A C 1
ATOM 1496 O O . ASN A 1 183 ? 13.383 0.612 8.482 1.00 93.38 183 ASN A O 1
ATOM 1500 N N . VAL A 1 184 ? 15.265 -0.055 7.439 1.00 97.75 184 VAL A N 1
ATOM 1501 C CA . VAL A 1 184 ? 14.628 -0.907 6.440 1.00 97.75 184 VAL A CA 1
ATOM 1502 C C . VAL A 1 184 ? 14.807 -2.372 6.804 1.00 97.75 184 VAL A C 1
ATOM 1504 O O . VAL A 1 184 ? 15.871 -2.828 7.218 1.00 97.75 184 VAL A O 1
ATOM 1507 N N . SER A 1 185 ? 13.742 -3.142 6.647 1.00 97.56 185 SER A N 1
ATOM 1508 C CA . SER A 1 185 ? 13.787 -4.598 6.668 1.00 97.56 185 SER A CA 1
ATOM 1509 C C . SER A 1 185 ? 13.202 -5.126 5.369 1.00 97.56 185 SER A C 1
ATOM 1511 O O . SER A 1 185 ? 12.088 -4.762 5.013 1.00 97.56 185 SER A O 1
ATOM 1513 N N . VAL A 1 186 ? 13.937 -6.002 4.689 1.00 98.19 186 VAL A N 1
ATOM 1514 C CA . VAL A 1 186 ? 13.472 -6.683 3.476 1.00 98.19 186 VAL A CA 1
ATOM 1515 C C . VAL A 1 186 ? 13.193 -8.147 3.794 1.00 98.19 186 VAL A C 1
ATOM 1517 O O . VAL A 1 186 ? 14.007 -8.830 4.423 1.00 98.19 186 VAL A O 1
ATOM 1520 N N . ILE A 1 187 ? 12.031 -8.641 3.372 1.00 98.25 187 ILE A N 1
ATOM 1521 C CA . ILE A 1 187 ? 11.686 -10.060 3.405 1.00 98.25 187 ILE A CA 1
ATOM 1522 C C . ILE A 1 187 ? 11.495 -10.543 1.975 1.00 98.25 187 ILE A C 1
ATOM 1524 O O . ILE A 1 187 ? 10.498 -10.224 1.329 1.00 98.25 187 ILE A O 1
ATOM 1528 N N . TYR A 1 188 ? 12.435 -11.373 1.530 1.00 98.44 188 TYR A N 1
ATOM 1529 C CA . TYR A 1 188 ? 12.368 -11.991 0.214 1.00 98.44 188 TYR A CA 1
ATOM 1530 C C . TYR A 1 188 ? 11.195 -12.968 0.076 1.00 98.44 188 TYR A C 1
ATOM 1532 O O . TYR A 1 188 ? 10.828 -13.641 1.050 1.00 98.44 188 TYR A O 1
ATOM 1540 N N . ALA A 1 189 ? 10.656 -13.086 -1.139 1.00 98.19 189 ALA A N 1
ATOM 1541 C CA . ALA A 1 189 ? 9.492 -13.912 -1.449 1.00 98.19 189 ALA A CA 1
ATOM 1542 C C . ALA A 1 189 ? 9.674 -15.373 -1.016 1.00 98.19 189 ALA A C 1
ATOM 1544 O O . ALA A 1 189 ? 8.826 -15.899 -0.300 1.00 98.19 189 ALA A O 1
ATOM 1545 N N . ASP A 1 190 ? 10.811 -16.001 -1.340 1.00 97.00 190 ASP A N 1
ATOM 1546 C CA . ASP A 1 190 ? 11.112 -17.396 -0.971 1.00 97.00 190 ASP A CA 1
ATOM 1547 C C . ASP A 1 190 ? 10.988 -17.641 0.547 1.00 97.00 190 ASP A C 1
ATOM 1549 O O . ASP A 1 190 ? 10.344 -18.591 1.000 1.00 97.00 190 ASP A O 1
ATOM 1553 N N . ASN A 1 191 ? 11.516 -16.722 1.361 1.00 96.62 191 ASN A N 1
ATOM 1554 C CA . ASN A 1 191 ? 11.399 -16.802 2.817 1.00 96.62 191 ASN A CA 1
ATOM 1555 C C . ASN A 1 191 ? 9.949 -16.637 3.290 1.00 96.62 191 ASN A C 1
ATOM 1557 O O . ASN A 1 191 ? 9.517 -17.329 4.216 1.00 96.62 191 ASN A O 1
ATOM 1561 N N . LEU A 1 192 ? 9.199 -15.722 2.670 1.00 97.12 192 LEU A N 1
ATOM 1562 C CA . LEU A 1 192 ? 7.812 -15.436 3.031 1.00 97.12 192 LEU A CA 1
ATOM 1563 C C . LEU A 1 192 ? 6.858 -16.568 2.617 1.00 97.12 192 LEU A C 1
ATOM 1565 O O . LEU A 1 192 ? 5.939 -16.884 3.375 1.00 97.12 192 LEU A O 1
ATOM 1569 N N . HIS A 1 193 ? 7.109 -17.227 1.481 1.00 97.19 193 HIS A N 1
ATOM 1570 C CA . HIS A 1 193 ? 6.391 -18.429 1.047 1.00 97.19 193 HIS A CA 1
ATOM 1571 C C . HIS A 1 193 ? 6.589 -19.592 2.018 1.00 97.19 193 HIS A C 1
ATOM 1573 O O . HIS A 1 193 ? 5.623 -20.277 2.359 1.00 97.19 193 HIS A O 1
ATOM 1579 N N . LYS A 1 194 ? 7.822 -19.800 2.495 1.00 96.12 194 LYS A N 1
ATOM 1580 C CA . LYS A 1 194 ? 8.154 -20.880 3.436 1.00 96.12 194 LYS A CA 1
ATOM 1581 C C . LYS A 1 194 ? 7.513 -20.673 4.804 1.00 96.12 194 LYS A C 1
ATOM 1583 O O . LYS A 1 194 ? 7.035 -21.630 5.412 1.00 96.12 194 LYS A O 1
ATOM 1588 N N . SER A 1 195 ? 7.529 -19.448 5.337 1.00 95.38 195 SER A N 1
ATOM 1589 C CA . SER A 1 195 ? 6.991 -19.183 6.673 1.00 95.38 195 SER A CA 1
ATOM 1590 C C . SER A 1 195 ? 6.711 -17.708 6.961 1.00 95.38 195 SER A C 1
ATOM 1592 O O . SER A 1 195 ? 7.537 -16.829 6.732 1.00 95.38 195 SER A O 1
ATOM 1594 N N . LEU A 1 196 ? 5.606 -17.450 7.670 1.00 95.94 196 LEU A N 1
ATOM 1595 C CA . LEU A 1 196 ? 5.308 -16.132 8.244 1.00 95.94 196 LEU A CA 1
ATOM 1596 C C . LEU A 1 196 ? 6.097 -15.828 9.530 1.00 95.94 196 LEU A C 1
ATOM 1598 O O . LEU A 1 196 ? 5.936 -14.753 10.102 1.00 95.94 196 LEU A O 1
ATOM 1602 N N . ASN A 1 197 ? 6.941 -16.738 10.028 1.00 95.81 197 ASN A N 1
ATOM 1603 C CA . ASN A 1 197 ? 7.655 -16.537 11.294 1.00 95.81 197 ASN A CA 1
ATOM 1604 C C . ASN A 1 197 ? 8.615 -15.343 11.249 1.00 95.81 197 ASN A C 1
ATOM 1606 O O . ASN A 1 197 ? 8.647 -14.554 12.195 1.00 95.81 197 ASN A O 1
ATOM 1610 N N . ASN A 1 198 ? 9.377 -15.180 10.162 1.00 93.25 198 ASN A N 1
ATOM 1611 C CA . ASN A 1 198 ? 10.238 -14.006 10.004 1.00 93.25 198 ASN A CA 1
ATOM 1612 C C . ASN A 1 198 ? 9.398 -12.728 9.869 1.00 93.25 198 ASN A C 1
ATOM 1614 O O . ASN A 1 198 ? 9.675 -11.742 10.546 1.00 93.25 198 ASN A O 1
ATOM 1618 N N . PHE A 1 199 ? 8.310 -12.780 9.095 1.00 96.81 199 PHE A N 1
ATOM 1619 C CA . PHE A 1 199 ? 7.375 -11.664 8.947 1.00 96.81 199 PHE A CA 1
ATOM 1620 C C . PHE A 1 199 ? 6.811 -11.200 10.298 1.00 96.81 199 PHE A C 1
ATOM 1622 O O . PHE A 1 199 ? 6.934 -10.029 10.644 1.00 96.81 199 PHE A O 1
ATOM 1629 N N . LYS A 1 200 ? 6.336 -12.126 11.145 1.00 97.31 200 LYS A N 1
ATOM 1630 C CA . LYS A 1 200 ? 5.904 -11.839 12.528 1.00 97.31 200 LYS A CA 1
ATOM 1631 C C . LYS A 1 200 ? 6.990 -11.156 13.360 1.00 97.31 200 LYS A C 1
ATOM 1633 O O . LYS A 1 200 ? 6.698 -10.228 14.110 1.00 97.31 200 LYS A O 1
ATOM 1638 N N . LYS A 1 201 ? 8.243 -11.613 13.256 1.00 96.56 201 LYS A N 1
ATOM 1639 C CA . LYS A 1 201 ? 9.370 -11.011 13.987 1.00 96.56 201 LYS A CA 1
ATOM 1640 C C . LYS A 1 201 ? 9.635 -9.577 13.530 1.00 96.56 201 LYS A C 1
ATOM 1642 O O . LYS A 1 201 ? 9.875 -8.730 14.384 1.00 96.56 201 LYS A O 1
ATOM 1647 N N . GLN A 1 202 ? 9.582 -9.301 12.226 1.00 96.75 202 GLN A N 1
ATOM 1648 C CA . GLN A 1 202 ? 9.788 -7.942 11.714 1.00 96.75 202 GLN A CA 1
ATOM 1649 C C . GLN A 1 202 ? 8.611 -7.021 12.042 1.00 96.75 202 GLN A C 1
ATOM 1651 O O . GLN A 1 202 ? 8.844 -5.894 12.471 1.00 96.75 202 GLN A O 1
ATOM 1656 N N . LEU A 1 203 ? 7.365 -7.511 11.973 1.00 97.06 203 LEU A N 1
ATOM 1657 C CA . LEU A 1 203 ? 6.188 -6.743 12.398 1.00 97.06 203 LEU A CA 1
ATOM 1658 C C . LEU A 1 203 ? 6.355 -6.193 13.818 1.00 97.06 203 LEU A C 1
ATOM 1660 O O . LEU A 1 203 ? 6.119 -5.010 14.046 1.00 97.06 203 LEU A O 1
ATOM 1664 N N . LYS A 1 204 ? 6.836 -6.999 14.770 1.00 96.56 204 LYS A N 1
ATOM 1665 C CA . LYS A 1 204 ? 7.051 -6.556 16.162 1.00 96.56 204 LYS A CA 1
ATOM 1666 C C . LYS A 1 204 ? 8.038 -5.391 16.309 1.00 96.56 204 LYS A C 1
ATOM 1668 O O . LYS A 1 204 ? 7.969 -4.682 17.306 1.00 96.56 204 LYS A O 1
ATOM 1673 N N . LYS A 1 205 ? 8.940 -5.181 15.345 1.00 96.19 205 LYS A N 1
ATOM 1674 C CA . LYS A 1 205 ? 9.927 -4.085 15.366 1.00 96.19 205 LYS A CA 1
ATOM 1675 C C . LYS A 1 205 ? 9.393 -2.770 14.798 1.00 96.19 205 LYS A C 1
ATOM 1677 O O . LYS A 1 205 ? 9.997 -1.720 15.039 1.00 96.19 205 LYS A O 1
ATOM 1682 N N . LEU A 1 206 ? 8.310 -2.831 14.023 1.00 97.81 206 LEU A N 1
ATOM 1683 C CA . LEU A 1 206 ? 7.651 -1.649 13.479 1.00 97.81 206 LEU A CA 1
ATOM 1684 C C . LEU A 1 206 ? 6.844 -0.923 14.570 1.00 97.81 206 LEU A C 1
ATOM 1686 O O . LEU A 1 206 ? 6.402 -1.576 15.523 1.00 97.81 206 LEU A O 1
ATOM 1690 N N . PRO A 1 207 ? 6.583 0.388 14.417 1.00 97.88 207 PRO A N 1
ATOM 1691 C CA . PRO A 1 207 ? 5.633 1.133 15.244 1.00 97.88 207 PRO A CA 1
ATOM 1692 C C . PRO A 1 207 ? 4.246 0.479 15.305 1.00 97.88 207 PRO A C 1
ATOM 1694 O O . PRO A 1 207 ? 3.933 -0.448 14.551 1.00 97.88 207 PRO A O 1
ATOM 1697 N N . LYS A 1 208 ? 3.404 0.934 16.239 1.00 98.12 208 LYS A N 1
ATOM 1698 C CA . LYS A 1 208 ? 2.029 0.427 16.382 1.00 98.12 208 LYS A CA 1
ATOM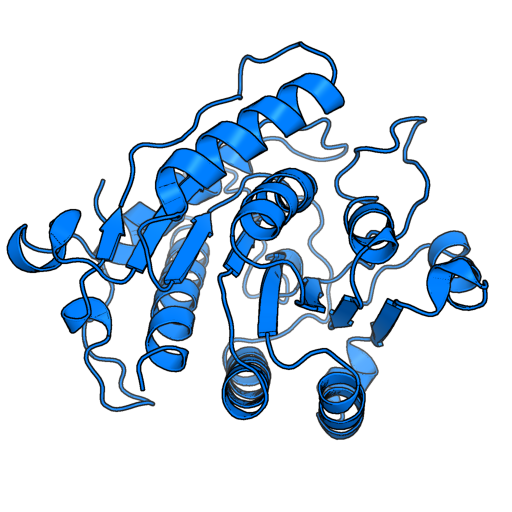 1699 C C . LYS A 1 208 ? 1.172 0.786 15.166 1.00 98.12 208 LYS A C 1
ATOM 1701 O O . LYS A 1 208 ? 0.440 -0.070 14.670 1.00 98.12 208 LYS A O 1
ATOM 1706 N N . LYS A 1 209 ? 1.271 2.038 14.716 1.00 98.69 209 LYS A N 1
ATOM 1707 C CA . LYS A 1 209 ? 0.552 2.565 13.557 1.00 98.69 209 LYS A CA 1
ATOM 1708 C C . LYS A 1 209 ? 1.335 2.299 12.282 1.00 98.69 209 LYS A C 1
ATOM 1710 O O . LYS A 1 209 ? 2.557 2.443 12.278 1.00 98.69 209 LYS A O 1
ATOM 1715 N N . ILE A 1 210 ? 0.636 1.895 11.227 1.00 98.75 210 ILE A N 1
ATOM 1716 C CA . ILE A 1 210 ? 1.238 1.531 9.945 1.00 98.75 210 ILE A CA 1
ATOM 1717 C C . ILE A 1 210 ? 0.461 2.151 8.790 1.00 98.75 210 ILE A C 1
ATOM 1719 O O . ILE A 1 210 ? -0.765 2.040 8.740 1.00 98.75 210 ILE A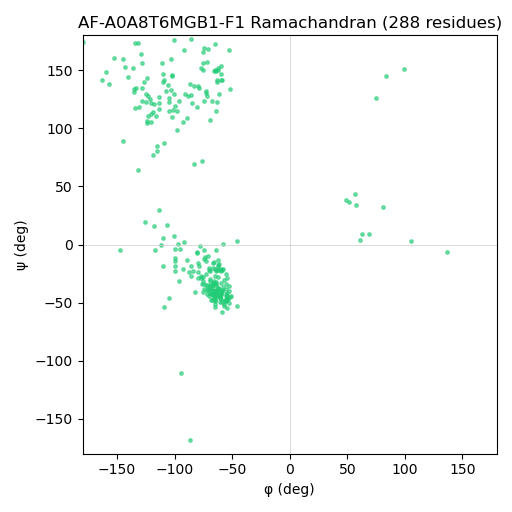 O 1
ATOM 1723 N N . PHE A 1 211 ? 1.181 2.735 7.838 1.00 98.81 211 PHE A N 1
ATOM 1724 C CA . PHE A 1 211 ? 0.669 2.953 6.490 1.00 98.81 211 PHE A CA 1
ATOM 1725 C C . PHE A 1 211 ? 1.031 1.743 5.616 1.00 98.81 211 PHE A C 1
ATOM 1727 O O . PHE A 1 211 ? 2.174 1.278 5.637 1.00 98.81 211 PHE A O 1
ATOM 1734 N N . LEU A 1 212 ? 0.046 1.191 4.908 1.00 98.88 212 LEU A N 1
ATOM 1735 C CA . LEU A 1 212 ? 0.208 -0.009 4.085 1.00 98.88 212 LEU A CA 1
ATOM 1736 C C . LEU A 1 212 ? 0.240 0.370 2.604 1.00 98.88 212 LEU A C 1
ATOM 1738 O O . LEU A 1 212 ? -0.775 0.795 2.070 1.00 98.88 212 LEU A O 1
ATOM 1742 N N . SER A 1 213 ? 1.368 0.159 1.940 1.00 98.88 213 SER A N 1
ATOM 1743 C CA . SER A 1 213 ? 1.483 0.306 0.492 1.00 98.88 213 SER A CA 1
ATOM 1744 C C . SER A 1 213 ? 1.503 -1.061 -0.179 1.00 98.88 213 SER A C 1
ATOM 1746 O O . SER A 1 213 ? 2.180 -1.978 0.297 1.00 98.88 213 SER A O 1
ATOM 1748 N N . ILE A 1 214 ? 0.714 -1.229 -1.238 1.00 98.88 214 ILE A N 1
ATOM 1749 C CA . ILE A 1 214 ? 0.664 -2.465 -2.021 1.00 98.88 214 ILE A CA 1
ATOM 1750 C C . ILE A 1 214 ? 0.959 -2.126 -3.476 1.00 98.88 214 ILE A C 1
ATOM 1752 O O . ILE A 1 214 ? 0.089 -1.608 -4.183 1.00 98.88 214 ILE A O 1
ATOM 1756 N N . ASP A 1 215 ? 2.159 -2.483 -3.918 1.00 98.44 215 ASP A N 1
ATOM 1757 C CA . ASP A 1 215 ? 2.457 -2.617 -5.334 1.00 98.44 215 ASP A CA 1
ATOM 1758 C C . ASP A 1 215 ? 1.784 -3.887 -5.859 1.00 98.44 215 ASP A C 1
ATOM 1760 O O . ASP A 1 215 ? 1.855 -4.959 -5.247 1.00 98.44 215 ASP A O 1
ATOM 1764 N N . VAL A 1 216 ? 1.056 -3.784 -6.968 1.00 98.00 216 VAL A N 1
ATOM 1765 C CA . VAL A 1 216 ? 0.343 -4.941 -7.516 1.00 98.00 216 VAL A CA 1
ATOM 1766 C C . VAL A 1 216 ? 1.267 -5.964 -8.170 1.00 98.00 216 VAL A C 1
ATOM 1768 O O . VAL A 1 216 ? 0.832 -7.096 -8.388 1.00 98.00 216 VAL A O 1
ATOM 1771 N N . ASP A 1 217 ? 2.525 -5.627 -8.445 1.00 97.44 217 ASP A N 1
ATOM 1772 C CA . ASP A 1 217 ? 3.515 -6.607 -8.887 1.00 97.44 217 ASP A CA 1
ATOM 1773 C C . ASP A 1 217 ? 3.939 -7.581 -7.768 1.00 97.44 217 ASP A C 1
ATOM 1775 O O . ASP A 1 217 ? 4.509 -8.639 -8.041 1.00 97.44 217 ASP A O 1
ATOM 1779 N N . PHE A 1 218 ? 3.552 -7.322 -6.511 1.00 98.62 218 PHE A N 1
ATOM 1780 C CA . PHE A 1 218 ? 3.627 -8.289 -5.413 1.00 98.62 218 PHE A CA 1
ATOM 1781 C C . PHE A 1 218 ? 2.932 -9.613 -5.763 1.00 98.62 218 PHE A C 1
ATOM 1783 O O . PHE A 1 218 ? 3.364 -10.696 -5.345 1.00 98.62 218 PHE A O 1
ATOM 1790 N N . PHE A 1 219 ? 1.833 -9.537 -6.512 1.00 98.62 219 PHE A N 1
ATOM 1791 C CA . PHE A 1 219 ? 1.073 -10.704 -6.931 1.00 98.62 219 PHE A CA 1
ATOM 1792 C C . PHE A 1 219 ? 1.784 -11.444 -8.062 1.00 98.62 219 PHE A C 1
ATOM 1794 O O . PHE A 1 219 ? 2.506 -10.863 -8.865 1.00 98.62 219 PHE A O 1
ATOM 1801 N N . ASP A 1 220 ? 1.581 -12.760 -8.126 1.00 97.94 220 ASP A N 1
ATOM 1802 C CA . ASP A 1 220 ? 2.155 -13.538 -9.221 1.00 97.94 220 ASP A CA 1
ATOM 1803 C C . ASP A 1 220 ? 1.559 -13.095 -10.579 1.00 97.94 220 ASP A C 1
ATOM 1805 O O . ASP A 1 220 ? 0.344 -12.869 -10.651 1.00 97.94 220 ASP A O 1
ATOM 1809 N N . PRO A 1 221 ? 2.353 -13.031 -11.667 1.00 95.62 221 PRO A N 1
ATOM 1810 C CA . PRO A 1 221 ? 1.866 -12.657 -12.995 1.00 95.62 221 PRO A CA 1
ATOM 1811 C C . PRO A 1 221 ? 0.747 -13.548 -13.548 1.00 95.62 221 PRO A C 1
ATOM 1813 O O . PRO A 1 221 ? -0.006 -13.115 -14.421 1.00 95.62 221 PRO A O 1
ATOM 1816 N N . SER A 1 222 ? 0.589 -14.779 -13.046 1.00 94.50 222 SER A N 1
ATOM 1817 C CA . SER A 1 222 ? -0.575 -15.622 -13.367 1.00 94.50 222 SER A CA 1
ATOM 1818 C C . SER A 1 222 ? -1.902 -15.073 -12.823 1.00 94.50 222 SER A C 1
ATOM 1820 O O . SER A 1 222 ? -2.968 -15.496 -13.270 1.00 94.50 222 SER A O 1
ATOM 1822 N N . ILE A 1 223 ? -1.843 -14.131 -11.878 1.00 94.44 223 ILE A N 1
ATOM 1823 C CA . ILE A 1 223 ? -2.986 -13.482 -11.232 1.00 94.44 223 ILE A CA 1
ATOM 1824 C C . ILE A 1 223 ? -3.095 -12.031 -11.683 1.00 94.44 223 ILE A C 1
ATOM 1826 O O . ILE A 1 223 ? -4.163 -11.647 -12.150 1.00 94.44 223 ILE A O 1
ATOM 1830 N N . ILE A 1 224 ? -2.018 -11.247 -11.554 1.00 94.19 224 ILE A N 1
ATOM 1831 C CA . ILE A 1 224 ? -1.951 -9.851 -12.007 1.00 94.19 224 ILE A CA 1
ATOM 1832 C C . ILE A 1 224 ? -0.777 -9.694 -12.968 1.00 94.19 224 ILE A C 1
ATOM 1834 O O . ILE A 1 224 ? 0.377 -9.638 -12.561 1.00 94.19 224 ILE A O 1
ATOM 1838 N N . LYS A 1 225 ? -1.082 -9.592 -14.261 1.00 91.62 225 LYS A N 1
ATOM 1839 C CA . LYS A 1 225 ? -0.097 -9.381 -15.336 1.00 91.62 225 LYS A CA 1
ATOM 1840 C C . LYS A 1 225 ? -0.018 -7.920 -15.774 1.00 91.62 225 LYS A C 1
ATOM 1842 O O . LYS A 1 225 ? 0.973 -7.514 -16.375 1.00 91.62 225 LYS A O 1
ATOM 1847 N N . ASN A 1 226 ? -1.070 -7.137 -15.534 1.00 91.62 226 ASN A N 1
ATOM 1848 C CA . ASN A 1 226 ? -1.180 -5.736 -15.928 1.00 91.62 226 ASN A CA 1
ATOM 1849 C C . ASN A 1 226 ? -0.493 -4.832 -14.902 1.00 91.62 226 ASN A C 1
ATOM 1851 O O . ASN A 1 226 ? -1.122 -4.053 -14.190 1.00 91.62 226 ASN A O 1
ATOM 1855 N N . THR A 1 227 ? 0.826 -4.936 -14.881 1.00 91.25 227 THR A N 1
ATOM 1856 C CA . THR A 1 227 ? 1.758 -4.007 -14.243 1.00 91.25 227 THR A CA 1
ATOM 1857 C C . THR A 1 227 ? 2.868 -3.681 -15.253 1.00 91.25 227 THR A C 1
ATOM 1859 O O . THR A 1 227 ? 2.893 -4.199 -16.380 1.00 91.25 227 THR A O 1
ATOM 1862 N N . ASN A 1 228 ? 3.749 -2.750 -14.922 1.00 87.12 228 ASN A N 1
ATOM 1863 C CA . ASN A 1 228 ? 4.894 -2.404 -15.756 1.00 87.12 228 ASN A CA 1
ATOM 1864 C C . ASN A 1 228 ? 6.047 -3.406 -15.612 1.00 87.12 228 ASN A C 1
ATOM 1866 O O . ASN A 1 228 ? 6.752 -3.649 -16.593 1.00 87.12 228 ASN A O 1
ATOM 1870 N N . THR A 1 229 ? 6.172 -4.037 -14.444 1.00 90.50 229 THR A N 1
ATOM 1871 C CA . THR A 1 229 ? 7.282 -4.921 -14.058 1.00 90.50 229 THR A CA 1
ATOM 1872 C C . THR A 1 229 ? 6.772 -6.242 -13.461 1.00 90.50 229 THR A C 1
ATOM 1874 O O . THR A 1 229 ? 6.980 -6.517 -12.285 1.00 90.50 229 THR A O 1
ATOM 1877 N N . PRO A 1 230 ? 6.061 -7.090 -14.235 1.00 93.50 230 PRO A N 1
ATOM 1878 C CA . PRO A 1 230 ? 5.538 -8.350 -13.710 1.00 93.50 230 PRO A CA 1
ATOM 1879 C C . PRO A 1 230 ? 6.681 -9.316 -13.377 1.00 93.50 230 PRO A C 1
ATOM 1881 O O . PRO A 1 230 ? 7.452 -9.687 -14.260 1.00 93.50 230 PRO A O 1
ATOM 1884 N N . GLU A 1 231 ? 6.742 -9.781 -12.129 1.00 97.38 231 GLU A N 1
ATOM 1885 C CA . GLU A 1 231 ? 7.856 -10.604 -11.645 1.00 97.38 231 GLU A CA 1
ATOM 1886 C C . GLU A 1 231 ? 7.381 -12.008 -11.206 1.00 97.38 231 GLU A C 1
ATOM 1888 O O . GLU A 1 231 ? 6.536 -12.112 -10.311 1.00 97.38 231 GLU A O 1
ATOM 1893 N N . PRO A 1 232 ? 7.882 -13.118 -11.783 1.00 97.38 232 PRO A N 1
ATOM 1894 C CA . PRO A 1 232 ? 7.461 -14.477 -11.419 1.00 97.38 232 PRO A CA 1
ATOM 1895 C C . PRO A 1 232 ? 7.708 -14.840 -9.949 1.00 97.38 232 PRO A C 1
ATOM 1897 O O . PRO A 1 232 ? 8.636 -14.333 -9.323 1.00 97.38 232 PRO A O 1
ATOM 1900 N N . GLY A 1 233 ? 6.923 -15.772 -9.399 1.00 96.62 233 GLY A N 1
ATOM 1901 C CA . GLY A 1 233 ? 7.103 -16.241 -8.018 1.00 96.62 233 GLY A CA 1
ATOM 1902 C C . GLY A 1 233 ? 6.479 -15.303 -6.987 1.00 96.62 233 GLY A C 1
ATOM 1903 O O . GLY A 1 233 ? 7.015 -15.139 -5.892 1.00 96.62 233 GLY A O 1
ATOM 1904 N N . GLY A 1 234 ? 5.378 -14.652 -7.367 1.00 98.19 234 GLY A N 1
ATOM 1905 C CA . GLY A 1 234 ? 4.610 -13.768 -6.497 1.00 98.19 234 GLY A CA 1
ATOM 1906 C C . GLY A 1 234 ? 3.560 -14.508 -5.669 1.00 98.19 234 GLY A C 1
ATOM 1907 O O . GLY A 1 234 ? 3.523 -15.738 -5.581 1.00 98.19 234 GLY A O 1
ATOM 1908 N N . PHE A 1 235 ? 2.672 -13.743 -5.039 1.00 98.50 235 PHE A N 1
ATOM 1909 C CA . PHE A 1 235 ? 1.709 -14.278 -4.074 1.00 98.50 235 PHE A CA 1
ATOM 1910 C C . PHE A 1 235 ? 0.314 -14.437 -4.664 1.00 98.50 235 PHE A C 1
ATOM 1912 O O . PHE A 1 235 ? -0.155 -13.612 -5.447 1.00 98.50 235 PHE A O 1
ATOM 1919 N N . ASN A 1 236 ? -0.384 -15.489 -4.232 1.00 98.19 236 ASN A N 1
ATOM 1920 C CA . ASN A 1 236 ? -1.801 -15.671 -4.530 1.00 98.19 236 ASN A CA 1
ATOM 1921 C C . ASN A 1 236 ? -2.722 -15.081 -3.460 1.00 98.19 236 ASN A C 1
ATOM 1923 O O . ASN A 1 236 ? -2.292 -14.784 -2.346 1.00 98.19 236 ASN A O 1
ATOM 1927 N N . TRP A 1 237 ? -4.019 -14.981 -3.781 1.00 98.00 237 TRP A N 1
ATOM 1928 C CA . TRP A 1 237 ? -5.048 -14.439 -2.886 1.00 98.00 237 TRP A CA 1
ATOM 19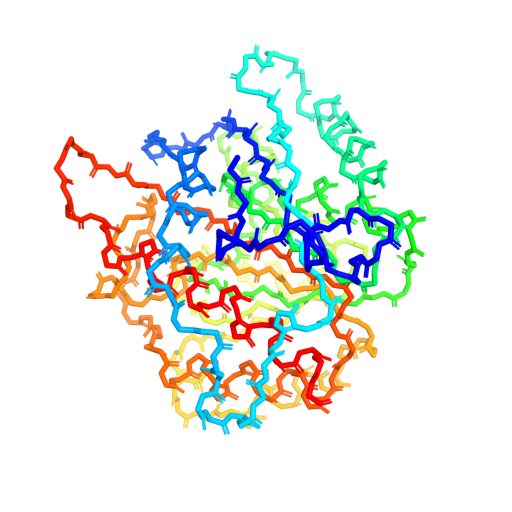29 C C . TRP A 1 237 ? -4.944 -14.982 -1.456 1.00 98.00 237 TRP A C 1
ATOM 1931 O O . TRP A 1 237 ? -4.837 -14.220 -0.498 1.00 98.00 237 TRP A O 1
ATOM 1941 N N . ASN A 1 238 ? -4.911 -16.307 -1.298 1.00 97.56 238 ASN A N 1
ATOM 1942 C CA . ASN A 1 238 ? -4.925 -16.953 0.014 1.00 97.56 238 ASN A CA 1
ATOM 1943 C C . ASN A 1 238 ? -3.653 -16.671 0.824 1.00 97.56 238 ASN A C 1
ATOM 1945 O O . ASN A 1 238 ? -3.720 -16.516 2.046 1.00 97.56 238 ASN A O 1
ATOM 1949 N N . GLN A 1 239 ? -2.491 -16.609 0.172 1.00 98.06 239 GLN A N 1
ATOM 1950 C CA . GLN A 1 239 ? -1.245 -16.216 0.830 1.00 98.06 239 GLN A CA 1
ATOM 1951 C C . GLN A 1 239 ? -1.308 -14.750 1.271 1.00 98.06 239 GLN A C 1
ATOM 1953 O O . GLN A 1 239 ? -1.020 -14.455 2.434 1.00 98.06 239 GLN A O 1
ATOM 1958 N N . THR A 1 240 ? -1.782 -13.858 0.400 1.00 98.56 240 THR A N 1
ATOM 1959 C CA . THR A 1 240 ? -1.964 -12.434 0.707 1.00 98.56 240 THR A CA 1
ATOM 1960 C C . THR A 1 240 ? -2.932 -12.230 1.870 1.00 98.56 240 THR A C 1
ATOM 1962 O O . THR A 1 240 ? -2.627 -11.476 2.790 1.00 98.56 240 THR A O 1
ATOM 1965 N N . MET A 1 241 ? -4.047 -12.964 1.927 1.00 98.31 241 MET A N 1
ATOM 1966 C CA . MET A 1 241 ? -4.997 -12.877 3.045 1.00 98.31 241 MET A CA 1
ATOM 1967 C C . MET A 1 241 ? -4.380 -13.290 4.381 1.00 98.31 241 MET A C 1
ATOM 1969 O O . MET A 1 241 ? -4.663 -12.674 5.408 1.00 98.31 241 MET A O 1
ATOM 1973 N N . LYS A 1 242 ? -3.499 -14.300 4.401 1.00 98.12 242 LYS A N 1
ATOM 1974 C CA . LYS A 1 242 ? -2.774 -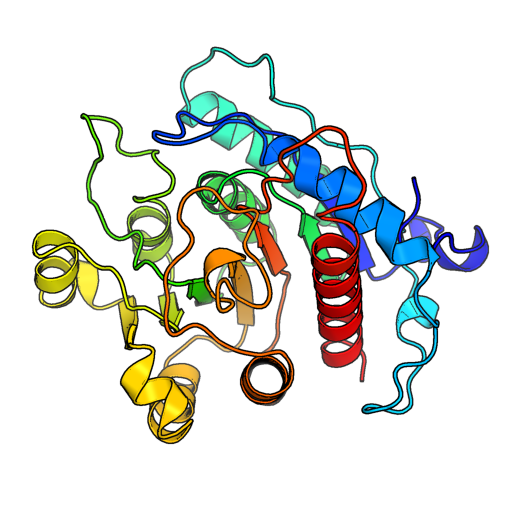14.685 5.625 1.00 98.12 242 LYS A CA 1
ATOM 1975 C C . LYS A 1 242 ? -1.827 -13.576 6.088 1.00 98.12 242 LYS A C 1
ATOM 1977 O O . LYS A 1 242 ? -1.748 -13.326 7.292 1.00 98.12 242 LYS A O 1
ATOM 1982 N N . ILE A 1 243 ? -1.143 -12.917 5.150 1.00 98.69 243 ILE A N 1
ATOM 1983 C CA . ILE A 1 243 ? -0.248 -11.783 5.420 1.00 98.69 243 ILE A CA 1
ATOM 1984 C C . ILE A 1 243 ? -1.054 -10.594 5.956 1.00 98.69 243 ILE A C 1
ATOM 1986 O O . ILE A 1 243 ? -0.782 -10.131 7.062 1.00 98.69 243 ILE A O 1
ATOM 1990 N N . LEU A 1 244 ? -2.096 -10.158 5.242 1.00 98.62 244 LEU A N 1
ATOM 1991 C CA . LEU A 1 244 ? -2.947 -9.035 5.649 1.00 98.62 244 LEU A CA 1
ATOM 1992 C C . LEU A 1 244 ? -3.632 -9.291 6.992 1.00 98.62 244 LEU A C 1
ATOM 1994 O O . LEU A 1 244 ? -3.574 -8.449 7.882 1.00 98.62 244 LEU A O 1
ATOM 1998 N N . ASN A 1 245 ? -4.211 -10.475 7.201 1.00 98.00 245 ASN A N 1
ATOM 1999 C CA . ASN A 1 245 ? -4.827 -10.818 8.482 1.00 98.00 245 ASN A CA 1
ATOM 2000 C C . ASN A 1 245 ? -3.836 -10.713 9.646 1.00 98.00 245 ASN A C 1
ATOM 2002 O O . ASN A 1 245 ? -4.219 -10.316 10.741 1.00 98.00 245 ASN A O 1
ATOM 2006 N N . LEU A 1 246 ? -2.573 -11.080 9.429 1.00 98.12 246 LEU A N 1
ATOM 2007 C CA . LEU A 1 246 ? -1.538 -10.946 10.444 1.00 98.12 246 LEU A CA 1
ATOM 2008 C C . LEU A 1 246 ? -1.146 -9.479 10.672 1.00 98.12 246 LEU A C 1
ATOM 2010 O O . LEU A 1 246 ? -1.031 -9.072 11.824 1.00 98.12 246 LEU A O 1
ATOM 2014 N N . ILE A 1 247 ? -0.992 -8.689 9.606 1.00 98.62 247 ILE A N 1
ATOM 2015 C CA . ILE A 1 247 ? -0.731 -7.243 9.690 1.00 98.62 247 ILE A CA 1
ATOM 2016 C C . ILE A 1 247 ? -1.809 -6.563 10.545 1.00 98.62 247 ILE A C 1
ATOM 2018 O O . ILE A 1 247 ? -1.488 -5.940 11.551 1.00 98.62 247 ILE A O 1
ATOM 2022 N N . PHE A 1 248 ? -3.085 -6.753 10.204 1.00 98.44 248 PHE A N 1
ATOM 2023 C CA . PHE A 1 248 ? -4.212 -6.111 10.889 1.00 98.44 248 PHE A CA 1
ATOM 2024 C C . PHE A 1 248 ? -4.460 -6.629 12.313 1.00 98.44 248 PHE A C 1
ATOM 2026 O O . PHE A 1 248 ? -5.096 -5.943 13.106 1.00 98.44 248 PHE A O 1
ATOM 2033 N N . LYS A 1 249 ? -3.961 -7.821 12.664 1.00 97.06 249 LYS A N 1
ATOM 2034 C CA . LYS A 1 249 ? -4.000 -8.322 14.048 1.00 97.06 249 LYS A CA 1
ATOM 2035 C C . LYS A 1 249 ? -2.952 -7.671 14.947 1.00 97.06 249 LYS A C 1
ATOM 2037 O O . LYS A 1 249 ? -3.193 -7.515 16.137 1.00 97.06 249 LYS A O 1
ATOM 2042 N N . GLU A 1 250 ? -1.787 -7.344 14.398 1.00 97.56 250 GLU A N 1
ATOM 2043 C CA . GLU A 1 250 ? -0.633 -6.867 15.170 1.00 97.56 250 GLU A CA 1
ATOM 2044 C C . GLU A 1 250 ? -0.482 -5.338 15.129 1.00 97.56 250 GLU A C 1
ATOM 2046 O O . GLU A 1 250 ? 0.253 -4.770 15.940 1.00 97.56 250 GLU A O 1
ATOM 2051 N N . LYS A 1 251 ? -1.121 -4.670 14.159 1.00 98.44 251 LYS A N 1
ATOM 2052 C CA . LYS A 1 251 ? -0.894 -3.259 13.827 1.00 98.44 251 LYS A CA 1
ATOM 2053 C C . LYS A 1 251 ? -2.186 -2.493 13.600 1.00 98.44 251 LYS A C 1
ATOM 2055 O O . LYS A 1 251 ? -3.186 -3.029 13.136 1.00 98.44 251 LYS A O 1
ATOM 2060 N N . GLU A 1 252 ? -2.123 -1.198 13.878 1.00 98.25 252 GLU A N 1
ATOM 2061 C CA . GLU A 1 252 ? -3.187 -0.249 13.574 1.00 98.25 252 GLU A CA 1
ATOM 2062 C C . GLU A 1 252 ? -2.924 0.382 12.205 1.00 98.25 252 GLU A C 1
ATOM 2064 O O . GLU A 1 252 ? -2.044 1.228 12.059 1.00 98.25 252 GLU A O 1
ATOM 2069 N N . ILE A 1 253 ? -3.677 -0.032 11.186 1.00 98.69 253 ILE A N 1
ATOM 2070 C CA . ILE A 1 253 ? -3.485 0.504 9.833 1.00 98.69 253 ILE A CA 1
ATOM 2071 C C . ILE A 1 253 ? -4.192 1.853 9.732 1.00 98.69 253 ILE A C 1
ATOM 2073 O O . ILE A 1 253 ? -5.406 1.924 9.942 1.00 98.69 253 ILE A O 1
ATOM 2077 N N . ILE A 1 254 ? -3.437 2.921 9.473 1.00 98.44 254 ILE A N 1
ATOM 2078 C CA . ILE A 1 254 ? -3.959 4.301 9.433 1.00 98.44 254 ILE A CA 1
ATOM 2079 C C . ILE A 1 254 ? -4.498 4.680 8.053 1.00 98.44 254 ILE A C 1
ATOM 2081 O O . ILE A 1 254 ? -5.364 5.539 7.941 1.00 98.44 254 ILE A O 1
ATOM 2085 N N . GLY A 1 255 ? -4.023 3.996 7.019 1.00 98.56 255 GLY A N 1
ATOM 2086 C CA . GLY A 1 255 ? -4.448 4.142 5.638 1.00 98.56 255 GLY A CA 1
ATOM 2087 C C . GLY A 1 255 ? -3.674 3.179 4.751 1.00 98.56 255 GLY A C 1
ATOM 2088 O O . GLY A 1 255 ? -2.766 2.484 5.227 1.00 98.56 255 GLY A O 1
ATOM 2089 N N . ALA A 1 256 ? -4.053 3.123 3.481 1.00 98.88 256 ALA A N 1
ATOM 2090 C CA . ALA A 1 256 ? -3.365 2.291 2.509 1.00 98.88 256 ALA A CA 1
ATOM 2091 C C . ALA A 1 256 ? -3.323 2.924 1.119 1.00 98.88 256 ALA A C 1
ATOM 2093 O O . ALA A 1 256 ? -4.168 3.764 0.800 1.00 98.88 256 ALA A O 1
ATOM 2094 N N . ASP A 1 257 ? -2.392 2.474 0.283 1.00 98.75 257 ASP A N 1
ATOM 2095 C CA . ASP A 1 257 ? -2.453 2.678 -1.160 1.00 98.75 257 ASP A CA 1
ATOM 2096 C C . ASP A 1 257 ? -2.290 1.380 -1.961 1.00 98.75 257 ASP A C 1
ATOM 2098 O O . ASP A 1 257 ? -1.811 0.359 -1.461 1.00 98.75 257 ASP A O 1
ATOM 2102 N N . ILE A 1 258 ? -2.809 1.418 -3.188 1.00 98.75 258 ILE A N 1
ATOM 2103 C CA . ILE A 1 258 ? -2.670 0.372 -4.201 1.00 98.75 258 ILE A CA 1
ATOM 2104 C C . ILE A 1 258 ? -2.168 1.057 -5.473 1.00 98.75 258 ILE A C 1
ATOM 2106 O O . ILE A 1 258 ? -2.817 1.999 -5.942 1.00 98.75 258 ILE A O 1
ATOM 2110 N N . VAL A 1 259 ? -1.034 0.604 -6.006 1.00 97.31 259 VAL A N 1
ATOM 2111 C CA . VAL A 1 259 ? -0.272 1.269 -7.084 1.00 97.31 259 VAL A CA 1
ATOM 2112 C C . VAL A 1 259 ? 0.161 0.283 -8.180 1.00 97.31 259 VAL A C 1
ATOM 2114 O O . VAL A 1 259 ? -0.093 -0.909 -8.077 1.00 97.31 259 VAL A O 1
ATOM 2117 N N . GLU A 1 260 ? 0.740 0.787 -9.269 1.00 95.06 260 GLU A N 1
ATOM 2118 C CA . GLU A 1 260 ? 1.276 0.063 -10.442 1.00 95.06 260 GLU A CA 1
ATOM 2119 C C . GLU A 1 260 ? 0.282 -0.777 -11.262 1.00 95.06 260 GLU A C 1
ATOM 2121 O O . GLU A 1 260 ? 0.650 -1.383 -12.273 1.00 95.06 260 GLU A O 1
ATOM 2126 N N . PHE A 1 261 ? -1.015 -0.763 -10.935 1.00 95.00 261 PHE A N 1
ATOM 2127 C CA . PHE A 1 261 ? -2.007 -1.413 -11.793 1.00 95.00 261 PHE A CA 1
ATOM 2128 C C . PHE A 1 261 ? -2.168 -0.659 -13.115 1.00 95.00 261 PHE A C 1
ATOM 2130 O O . PHE A 1 261 ? -2.785 0.405 -13.187 1.00 95.00 261 PHE A O 1
ATOM 2137 N N . SER A 1 262 ? -1.639 -1.250 -14.182 1.00 91.50 262 SER A N 1
ATOM 2138 C CA . SER A 1 262 ? -1.485 -0.654 -15.506 1.00 91.50 262 SER A CA 1
ATOM 2139 C C . SER A 1 262 ? -2.288 -1.457 -16.534 1.00 91.50 262 SER A C 1
ATOM 2141 O O . SER A 1 262 ? -1.716 -2.263 -17.271 1.00 91.50 262 SER A O 1
ATOM 2143 N N . PRO A 1 263 ? -3.627 -1.290 -16.589 1.00 88.31 263 PRO A N 1
ATOM 2144 C CA . PRO A 1 263 ? -4.470 -2.033 -17.520 1.00 88.31 263 PRO A CA 1
ATOM 2145 C C . PRO A 1 263 ? -4.124 -1.669 -18.973 1.00 88.31 263 PRO A C 1
ATOM 2147 O O . PRO A 1 263 ? -4.314 -0.527 -19.414 1.00 88.31 263 PRO A O 1
ATOM 2150 N N . LYS A 1 264 ? -3.613 -2.652 -19.728 1.00 77.38 264 LYS A N 1
ATOM 2151 C CA . LYS A 1 264 ? -3.196 -2.526 -21.134 1.00 77.38 264 LYS A CA 1
ATOM 2152 C C . LYS A 1 264 ? -4.154 -3.293 -22.059 1.00 77.38 264 LYS A C 1
ATOM 2154 O O . LYS A 1 264 ? -4.563 -4.416 -21.775 1.00 77.38 264 LYS A O 1
ATOM 2159 N N . GLY A 1 265 ? -4.466 -2.695 -23.213 1.00 60.75 265 GLY A N 1
ATOM 2160 C CA . GLY A 1 265 ? -5.312 -3.286 -24.261 1.00 60.75 265 GLY A CA 1
ATOM 2161 C C . GLY A 1 265 ? -6.769 -2.799 -24.255 1.00 60.75 265 GLY A C 1
ATOM 2162 O O . GLY A 1 265 ? -7.306 -2.402 -23.230 1.00 60.75 265 GLY A O 1
ATOM 2163 N N . ALA A 1 266 ? -7.408 -2.798 -25.430 1.00 52.25 266 ALA A N 1
ATOM 2164 C CA . ALA A 1 266 ? -8.778 -2.300 -25.627 1.00 52.25 266 ALA A CA 1
ATOM 2165 C C . ALA A 1 266 ? -9.883 -3.301 -25.222 1.00 52.25 266 ALA A C 1
ATOM 2167 O O . ALA A 1 266 ? -11.059 -2.946 -25.218 1.00 52.25 266 ALA A O 1
ATOM 2168 N N . ASN A 1 267 ? -9.513 -4.538 -24.872 1.00 50.56 267 ASN A N 1
ATOM 2169 C CA . ASN A 1 267 ? -10.447 -5.620 -24.568 1.00 50.56 267 ASN A CA 1
ATOM 2170 C C . ASN A 1 267 ? -10.411 -5.989 -23.081 1.00 50.56 267 ASN A C 1
ATOM 2172 O O . ASN A 1 267 ? -9.389 -5.815 -22.424 1.00 50.56 267 ASN A O 1
ATOM 2176 N N . TRP A 1 268 ? -11.517 -6.569 -22.605 1.00 52.31 268 TRP A N 1
ATOM 2177 C CA . TRP A 1 268 ? -11.853 -7.052 -21.252 1.00 52.31 268 TRP A CA 1
ATOM 2178 C C . TRP A 1 268 ? -10.799 -7.900 -20.498 1.00 52.31 268 TRP A C 1
ATOM 2180 O O . TRP A 1 268 ? -11.054 -8.338 -19.384 1.00 52.31 268 TRP A O 1
ATOM 2190 N N . ASN A 1 269 ? -9.603 -8.119 -21.044 1.00 61.00 269 ASN A N 1
ATOM 2191 C CA . ASN A 1 269 ? -8.552 -8.989 -20.507 1.00 61.00 269 ASN A CA 1
ATOM 2192 C C . ASN A 1 269 ? -7.953 -8.567 -19.154 1.00 61.00 269 ASN A C 1
ATOM 2194 O O . ASN A 1 269 ? -7.128 -9.314 -18.634 1.00 61.00 269 ASN A O 1
ATOM 2198 N N . PHE A 1 270 ? -8.338 -7.413 -18.607 1.00 70.19 270 PHE A N 1
ATOM 2199 C CA . PHE A 1 270 ? -7.940 -6.949 -17.274 1.00 70.19 270 PHE A CA 1
ATOM 2200 C C . PHE A 1 270 ? -9.106 -6.908 -16.272 1.00 70.19 270 PHE A C 1
ATOM 2202 O O . PHE A 1 270 ? -8.883 -6.546 -15.121 1.00 70.19 270 PHE A O 1
ATOM 2209 N N . SER A 1 271 ? -10.338 -7.271 -16.664 1.00 80.06 271 SER A N 1
ATOM 2210 C CA . SER A 1 271 ? -11.504 -7.162 -15.772 1.00 80.06 271 SER A CA 1
ATOM 2211 C C . SER A 1 271 ? -11.405 -8.075 -14.548 1.00 80.06 271 SER A C 1
ATOM 2213 O O . SER A 1 271 ? -11.874 -7.712 -13.473 1.00 80.06 271 SER A O 1
ATOM 2215 N N . SER A 1 272 ? -10.771 -9.246 -14.680 1.00 91.62 272 SER A N 1
ATOM 2216 C CA . SER A 1 272 ? -10.492 -10.135 -13.545 1.00 91.62 272 SER A CA 1
ATOM 2217 C C . SER A 1 272 ? -9.470 -9.535 -12.579 1.00 91.62 272 SER A C 1
ATOM 2219 O O . SER A 1 272 ? -9.638 -9.652 -11.369 1.00 91.62 272 SER A O 1
ATOM 2221 N N . GLU A 1 273 ? -8.444 -8.858 -13.092 1.00 94.69 273 GLU A N 1
ATOM 2222 C CA . GLU A 1 273 ? -7.390 -8.223 -12.292 1.00 94.69 273 GLU A CA 1
ATOM 2223 C C . GLU A 1 273 ? -7.930 -7.004 -11.544 1.00 94.69 273 GLU A C 1
ATOM 2225 O O . GLU A 1 273 ? -7.727 -6.859 -10.340 1.00 94.69 273 GLU A O 1
ATOM 2230 N N . SER A 1 274 ? -8.713 -6.161 -12.218 1.00 95.12 274 SER A N 1
ATOM 2231 C CA . SER A 1 274 ? -9.372 -5.028 -11.572 1.00 95.12 274 SER A CA 1
ATOM 2232 C C . SER A 1 274 ? -10.434 -5.477 -10.564 1.00 95.12 274 SER A C 1
ATOM 2234 O O . SER A 1 274 ? -10.562 -4.852 -9.512 1.00 95.12 274 SER A O 1
ATOM 2236 N N . TYR A 1 275 ? -11.157 -6.575 -10.823 1.00 96.50 275 TYR A N 1
ATOM 2237 C CA . TYR A 1 275 ? -12.062 -7.192 -9.845 1.00 96.50 275 TYR A CA 1
ATOM 2238 C C . TYR A 1 275 ? -11.298 -7.742 -8.634 1.00 96.50 275 TYR A C 1
ATOM 2240 O O . TYR A 1 275 ? -11.700 -7.505 -7.495 1.00 96.50 275 TYR A O 1
ATOM 2248 N N . PHE A 1 276 ? -10.171 -8.422 -8.856 1.00 97.69 276 PHE A N 1
ATOM 2249 C CA . PHE A 1 276 ? -9.291 -8.909 -7.793 1.00 97.69 276 PHE A CA 1
ATOM 2250 C C . PHE A 1 276 ? -8.833 -7.760 -6.887 1.00 97.69 276 PHE A C 1
ATOM 2252 O O . PHE A 1 276 ? -8.950 -7.847 -5.664 1.00 97.69 276 PHE A O 1
ATOM 2259 N N . LEU A 1 277 ? -8.380 -6.651 -7.476 1.00 98.38 277 LEU A N 1
ATOM 2260 C CA . LEU A 1 277 ? -7.938 -5.468 -6.737 1.00 98.38 277 LEU A CA 1
ATOM 2261 C C . LEU A 1 277 ? -9.095 -4.744 -6.044 1.00 98.38 277 LEU A C 1
ATOM 2263 O O . LEU A 1 277 ? -8.947 -4.290 -4.911 1.00 98.38 277 LEU A O 1
ATOM 2267 N N . ALA A 1 278 ? -10.277 -4.689 -6.657 1.00 98.44 278 ALA A N 1
ATOM 2268 C CA . ALA A 1 278 ? -11.471 -4.172 -5.996 1.00 98.44 278 ALA A CA 1
ATOM 2269 C C . ALA A 1 278 ? -11.838 -5.023 -4.769 1.00 98.44 278 ALA A C 1
ATOM 2271 O O . ALA A 1 278 ? -12.090 -4.483 -3.688 1.00 98.44 278 ALA A O 1
ATOM 2272 N N . LYS A 1 279 ? -11.805 -6.357 -4.893 1.00 98.50 279 LYS A N 1
ATOM 2273 C CA . LYS A 1 279 ? -12.031 -7.266 -3.763 1.00 98.50 279 LYS A CA 1
ATOM 2274 C C . LYS A 1 279 ? -10.952 -7.087 -2.697 1.00 98.50 279 LYS A C 1
ATOM 2276 O O . LYS A 1 279 ? -11.289 -7.089 -1.516 1.00 98.50 279 LYS A O 1
ATOM 2281 N N . LEU A 1 280 ? -9.689 -6.887 -3.082 1.00 98.81 280 LEU A N 1
ATOM 2282 C CA . LEU A 1 280 ? -8.579 -6.599 -2.167 1.00 98.81 280 LEU A CA 1
ATOM 2283 C C . LEU A 1 280 ? -8.839 -5.324 -1.357 1.00 98.81 280 LEU A C 1
ATOM 2285 O O . LEU A 1 280 ? -8.763 -5.367 -0.131 1.00 98.81 280 LEU A O 1
ATOM 2289 N N . VAL A 1 281 ? -9.213 -4.222 -2.013 1.00 98.81 281 VAL A N 1
ATOM 2290 C CA . VAL A 1 281 ? -9.589 -2.962 -1.345 1.00 98.81 281 VAL A CA 1
ATOM 2291 C C . VAL A 1 281 ? -10.714 -3.208 -0.344 1.00 98.81 281 VAL A C 1
ATOM 2293 O O . VAL A 1 281 ? -10.600 -2.827 0.822 1.00 98.81 281 VAL A O 1
ATOM 2296 N N . TYR A 1 282 ? -11.776 -3.905 -0.758 1.00 98.62 282 TYR A N 1
ATOM 2297 C CA . TYR A 1 282 ? -12.894 -4.185 0.139 1.00 98.62 282 TYR A CA 1
ATOM 2298 C C . TYR A 1 282 ? -12.490 -5.069 1.320 1.00 98.62 282 TYR A C 1
ATOM 2300 O O . TYR A 1 282 ? -12.936 -4.864 2.448 1.00 98.62 282 TYR A O 1
ATOM 2308 N N . LYS A 1 283 ? -11.566 -6.000 1.093 1.00 98.50 283 LYS A N 1
ATOM 2309 C CA . LYS A 1 283 ? -11.028 -6.870 2.130 1.00 98.50 283 LYS A CA 1
ATOM 2310 C C . LYS A 1 283 ? -10.160 -6.129 3.142 1.00 98.50 283 LYS A C 1
ATOM 2312 O O . LYS A 1 283 ? -10.240 -6.418 4.332 1.00 98.50 283 LYS A O 1
ATOM 2317 N N . ILE A 1 284 ? -9.367 -5.155 2.699 1.00 98.75 284 ILE A N 1
ATOM 2318 C CA . ILE A 1 284 ? -8.591 -4.258 3.571 1.00 98.75 284 ILE A CA 1
ATOM 2319 C C . ILE A 1 284 ? -9.539 -3.458 4.475 1.00 98.75 284 ILE A C 1
ATOM 2321 O O . ILE A 1 284 ? -9.315 -3.384 5.684 1.00 98.75 284 ILE A O 1
ATOM 2325 N N . ILE A 1 285 ? -10.639 -2.931 3.923 1.00 98.62 285 ILE A N 1
ATOM 2326 C CA . ILE A 1 285 ? -11.694 -2.272 4.712 1.00 98.62 285 ILE A CA 1
ATOM 2327 C C . ILE A 1 285 ? -12.288 -3.259 5.723 1.00 98.62 285 ILE A C 1
ATOM 2329 O O . ILE A 1 285 ? -12.394 -2.943 6.907 1.00 98.62 285 ILE A O 1
ATOM 2333 N N . ALA A 1 286 ? -12.615 -4.475 5.286 1.00 98.31 286 ALA A N 1
ATOM 2334 C CA . ALA A 1 286 ? -13.155 -5.508 6.158 1.00 98.31 286 ALA A CA 1
ATOM 2335 C C . ALA A 1 286 ? -12.203 -5.850 7.310 1.00 98.31 286 ALA A C 1
ATOM 2337 O O . ALA A 1 286 ? -12.651 -5.999 8.440 1.00 98.31 286 ALA A O 1
ATOM 2338 N N . TYR A 1 287 ? -10.889 -5.923 7.063 1.00 98.38 287 TYR A N 1
ATOM 2339 C CA . TYR A 1 287 ? -9.899 -6.137 8.119 1.00 98.38 287 TYR A CA 1
ATOM 2340 C C . TYR A 1 287 ? -9.813 -4.976 9.117 1.00 98.38 287 TYR A C 1
ATOM 2342 O O . TYR A 1 287 ? -9.548 -5.229 10.292 1.00 98.38 287 TYR A O 1
ATOM 2350 N N . LYS A 1 288 ? -10.032 -3.732 8.672 1.00 97.88 288 LYS A N 1
ATOM 2351 C CA . LYS A 1 288 ? -9.976 -2.532 9.520 1.00 97.88 288 LYS A CA 1
ATOM 2352 C C . LYS A 1 288 ? -11.153 -2.426 10.492 1.00 97.88 288 LYS A C 1
ATOM 2354 O O . LYS A 1 288 ? -10.945 -1.979 11.617 1.00 97.88 288 LYS A O 1
ATOM 2359 N N . PHE A 1 289 ? -12.356 -2.787 10.050 1.00 95.19 289 PHE A N 1
ATOM 2360 C CA . PHE A 1 289 ? -13.614 -2.560 10.776 1.00 95.19 289 PHE A CA 1
ATOM 2361 C C . PHE A 1 289 ? -14.291 -3.863 11.236 1.00 95.19 289 PHE A C 1
ATOM 2363 O O . PHE A 1 289 ? -15.518 -3.923 11.296 1.00 95.19 289 PHE A O 1
ATOM 2370 N N . LYS A 1 290 ? -13.498 -4.911 11.502 1.00 81.00 290 LYS A N 1
ATOM 2371 C CA . LYS A 1 290 ? -13.999 -6.148 12.122 1.00 81.00 290 LYS A CA 1
ATOM 2372 C C . LYS A 1 290 ? -14.549 -5.917 13.521 1.00 81.00 290 LYS A C 1
ATOM 2374 O O . LYS A 1 290 ? -13.977 -5.059 14.231 1.00 81.00 290 LYS A O 1
#

Sequence (290 aa):
MQFLNLLKEYSNKDKSSICILPLLYNGKVTVGEGAYKGPKEIIKSSYELEYFDCDLKTEPYLNGIYTFKEINFLKNKEDFFKVSKEISNAVYKNISSFKFPIILGSDHSTTFPVVSAFEKIEKDFGIIVLDAHSDLREEWGKDTWHHACVSRYISKNHKTLIAGVRSQDFYEYDFLKTKDGKNVSVIYADNLHKSLNNFKKQLKKLPKKIFLSIDVDFFDPSIIKNTNTPEPGGFNWNQTMKILNLIFKEKEIIGADIVEFSPKGANWNFSSESYFLAKLVYKIIAYKFK

Solvent-accessible surface area (backbone atoms only — not comparable to full-atom values): 15006 Å² total; per-residue (Å²): 123,45,56,52,63,55,56,64,86,38,34,30,69,93,68,16,37,27,32,41,38,31,37,28,40,68,72,84,62,93,51,74,86,37,19,48,52,25,33,58,45,23,38,59,36,18,54,79,54,75,67,64,40,80,92,78,71,43,52,54,58,79,50,10,44,18,46,49,76,67,47,78,46,66,83,67,81,68,59,63,72,61,51,34,53,50,50,13,51,53,49,30,74,69,40,74,85,36,71,36,33,34,35,26,28,5,44,53,39,52,51,50,25,50,51,58,19,43,51,77,77,50,81,78,47,15,36,39,36,34,18,26,50,62,25,41,33,77,52,52,96,88,32,52,74,30,43,59,11,31,49,40,61,49,28,74,84,22,43,28,39,38,37,39,26,79,47,76,55,70,69,37,61,53,40,51,75,39,85,77,21,65,38,50,45,80,39,41,22,73,58,54,74,76,38,61,65,63,56,55,57,54,55,72,74,40,55,59,29,27,39,39,38,35,39,46,30,23,26,17,40,94,67,33,54,47,35,67,68,59,39,84,81,38,46,52,73,71,58,48,50,56,51,50,56,49,48,54,70,74,31,46,70,56,30,37,39,41,19,31,33,19,63,72,76,99,58,77,88,44,53,68,41,24,30,50,50,23,51,49,55,52,47,54,49,35,59,73,72,109

Foldseek 3Di:
DFQLPDDCVLAPPLQAQEEEEEEAAFDPAPFDDFLSVLSVLLRVLSPPDDQADPVLRDRLSNNGYHYDDYDHCHPPPDDPVVVLCVLLVVLLVRPLSHQEYEYAYRAQLNVQSNVSNVCVNDVAFAEEELAQEQLCDCADPNHNSHSSPNNVVRLQRHQYEYELHDDYDPVSVVCCVDPSNVSYHYHHLVNLVVDCPVVLVSLVVTTQEYEYEYEPLLAACVQQVQFRDNDHSHDDPVSVLVSLLSNLVRHQYRYYYYYRRGDDDPDPPCSSVSNSVSVVVVVNSSSNPD

Mean predicted aligned error: 3.97 Å